Protein AF-A0A966FE39-F1 (afdb_monomer_lite)

Structure (mmCIF, N/CA/C/O backbone):
data_AF-A0A966FE39-F1
#
_entry.id   AF-A0A966FE39-F1
#
loop_
_atom_site.group_PDB
_atom_site.id
_atom_site.type_symbol
_atom_site.label_atom_id
_atom_site.label_alt_id
_atom_site.label_comp_id
_atom_site.label_asym_id
_atom_site.label_entity_id
_atom_site.label_seq_id
_atom_site.pdbx_PDB_ins_code
_atom_site.Cartn_x
_atom_site.Cartn_y
_atom_site.Cartn_z
_atom_site.occupancy
_atom_site.B_iso_or_equiv
_atom_site.auth_seq_id
_atom_site.auth_comp_id
_atom_site.auth_asym_id
_atom_site.auth_atom_id
_atom_site.pdbx_PDB_model_num
ATOM 1 N N . MET A 1 1 ? -20.013 51.286 50.888 1.00 59.22 1 MET A N 1
ATOM 2 C CA . MET A 1 1 ? -20.885 50.876 49.771 1.00 59.22 1 MET A CA 1
ATOM 3 C C . MET A 1 1 ? -22.331 51.198 50.087 1.00 59.22 1 MET A C 1
ATOM 5 O O . MET A 1 1 ? -22.849 50.694 51.083 1.00 59.22 1 MET A O 1
ATOM 9 N N . SER A 1 2 ? -22.957 52.036 49.268 1.00 83.50 2 SER A N 1
ATOM 10 C CA . SER A 1 2 ? -24.363 52.420 49.399 1.00 83.50 2 SER A CA 1
ATOM 11 C C . SER A 1 2 ? -25.299 51.265 49.012 1.00 83.50 2 SER A C 1
ATOM 13 O O . SER A 1 2 ? -24.905 50.321 48.322 1.00 83.50 2 SER A O 1
ATOM 15 N N . LYS A 1 3 ? -26.566 51.324 49.452 1.00 78.88 3 LYS A N 1
ATOM 16 C CA . LYS A 1 3 ? -27.592 50.349 49.029 1.00 78.88 3 LYS A CA 1
ATOM 17 C C . LYS A 1 3 ? -27.741 50.311 47.502 1.00 78.88 3 LYS A C 1
ATOM 19 O O . LYS A 1 3 ? -27.988 49.241 46.959 1.00 78.88 3 LYS A O 1
ATOM 24 N N . LEU A 1 4 ? -27.531 51.447 46.833 1.00 81.69 4 LEU A N 1
ATOM 25 C CA . LEU A 1 4 ? -27.598 51.573 45.379 1.00 81.69 4 LEU A CA 1
ATOM 26 C C . LEU A 1 4 ? -26.440 50.841 44.684 1.00 81.69 4 LEU A C 1
ATOM 28 O O . LEU A 1 4 ? -26.675 50.097 43.741 1.00 81.69 4 LEU A O 1
ATOM 32 N N . GLU A 1 5 ? -25.212 50.959 45.195 1.00 76.06 5 GLU A N 1
ATOM 33 C CA . GLU A 1 5 ? -24.042 50.254 44.640 1.00 76.06 5 GLU A CA 1
ATOM 34 C C . GLU A 1 5 ? -24.182 48.731 44.740 1.00 76.06 5 GLU A C 1
ATOM 36 O O . GLU A 1 5 ? -23.869 48.013 43.794 1.00 76.06 5 GLU A O 1
ATOM 41 N N . ARG A 1 6 ? -24.719 48.223 45.858 1.00 79.25 6 ARG A N 1
ATOM 42 C CA . ARG A 1 6 ? -24.984 46.782 46.018 1.00 79.25 6 ARG A CA 1
ATOM 43 C C . ARG A 1 6 ? -26.052 46.285 45.045 1.00 79.25 6 ARG A C 1
ATOM 45 O O . ARG A 1 6 ? -25.949 45.163 44.559 1.00 79.25 6 ARG A O 1
ATOM 52 N N . LEU A 1 7 ? -27.052 47.119 44.755 1.00 81.19 7 LEU A N 1
ATOM 53 C CA . LEU A 1 7 ? -28.127 46.787 43.824 1.00 81.19 7 LEU A CA 1
ATOM 54 C C . LEU A 1 7 ? -27.618 46.760 42.377 1.00 81.19 7 LEU A C 1
ATOM 56 O O . LEU A 1 7 ? -27.934 45.833 41.642 1.00 81.19 7 LEU A O 1
ATOM 60 N N . ILE A 1 8 ? -26.765 47.717 41.998 1.00 83.56 8 ILE A N 1
ATOM 61 C CA . ILE A 1 8 ? -26.136 47.762 40.670 1.00 83.56 8 ILE A CA 1
ATOM 62 C C . ILE A 1 8 ? -25.251 46.531 40.452 1.00 83.56 8 ILE A C 1
ATOM 64 O O . ILE A 1 8 ? -25.381 45.863 39.430 1.00 83.56 8 ILE A O 1
ATOM 68 N N . ILE A 1 9 ? -24.411 46.175 41.428 1.00 82.88 9 ILE A N 1
ATOM 69 C CA . ILE A 1 9 ? -23.544 44.992 41.333 1.00 82.88 9 ILE A CA 1
ATOM 70 C C . ILE A 1 9 ? -24.386 43.712 41.218 1.00 82.88 9 ILE A C 1
ATOM 72 O O . ILE A 1 9 ? -24.127 42.890 40.342 1.00 82.88 9 ILE A O 1
ATOM 76 N N . ALA A 1 10 ? -25.431 43.560 42.038 1.00 80.94 10 ALA A N 1
ATOM 77 C CA . ALA A 1 10 ? -26.319 42.399 41.973 1.00 80.94 10 ALA A CA 1
ATOM 78 C C . ALA A 1 10 ? -27.023 42.273 40.610 1.00 80.94 10 ALA A C 1
ATOM 80 O O . ALA A 1 10 ? -27.109 41.174 40.063 1.00 80.94 10 ALA A O 1
ATOM 81 N N . VAL A 1 11 ? -27.470 43.392 40.030 1.00 83.31 11 VAL A N 1
ATOM 82 C CA . VAL A 1 11 ? -28.088 43.413 38.696 1.00 83.31 11 VAL A CA 1
ATOM 83 C C . VAL A 1 11 ? -27.067 43.075 37.605 1.00 83.31 11 VAL A C 1
ATOM 85 O O . VAL A 1 11 ? -27.386 42.295 36.713 1.00 83.31 11 VAL A O 1
ATOM 88 N N . MET A 1 12 ? -25.827 43.569 37.687 1.00 81.94 12 MET A N 1
ATOM 89 C CA . MET A 1 12 ? -24.779 43.215 36.718 1.00 81.94 12 MET A CA 1
ATOM 90 C C . MET A 1 12 ? -24.424 41.724 36.760 1.00 81.94 12 MET A C 1
ATOM 92 O O . MET A 1 12 ? -24.305 41.103 35.706 1.00 81.94 12 MET A O 1
ATOM 96 N N . PHE A 1 13 ? -24.317 41.124 37.951 1.00 80.31 13 PHE A N 1
ATOM 97 C CA . PHE A 1 13 ? -24.091 39.679 38.080 1.00 80.31 13 PHE A CA 1
ATOM 98 C C . PHE A 1 13 ? -25.282 38.855 37.577 1.00 80.31 13 PHE A C 1
ATOM 100 O O . PHE A 1 13 ? -25.076 37.842 36.912 1.00 80.31 13 PHE A O 1
ATOM 107 N N . ALA A 1 14 ? -26.518 39.298 37.832 1.00 77.25 14 ALA A N 1
ATOM 108 C CA . ALA A 1 14 ? -27.716 38.633 37.322 1.00 77.25 14 ALA A CA 1
ATOM 109 C C . ALA A 1 14 ? -27.806 38.692 35.786 1.00 77.25 14 ALA A C 1
ATOM 111 O O . ALA A 1 14 ? -28.135 37.692 35.151 1.00 77.25 14 ALA A O 1
ATOM 112 N N . LEU A 1 15 ? -27.458 39.833 35.182 1.00 77.62 15 LEU A N 1
ATOM 113 C CA . LEU A 1 15 ? -27.435 40.004 33.726 1.00 77.62 15 LEU A CA 1
ATOM 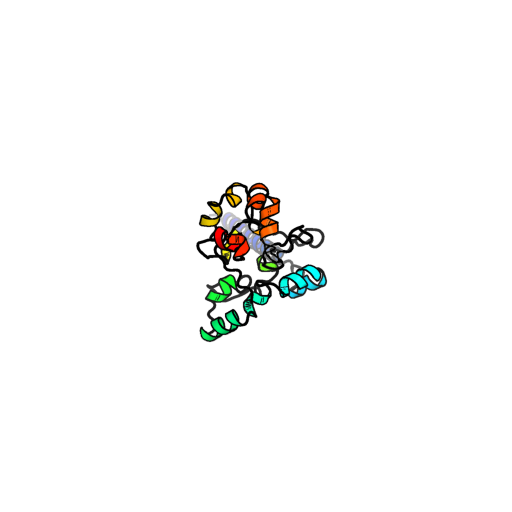114 C C . LEU A 1 15 ? -26.310 39.194 33.065 1.00 77.62 15 LEU A C 1
ATOM 116 O O . LEU A 1 15 ? -26.536 38.590 32.019 1.00 77.62 15 LEU A O 1
ATOM 120 N N . LEU A 1 16 ? -2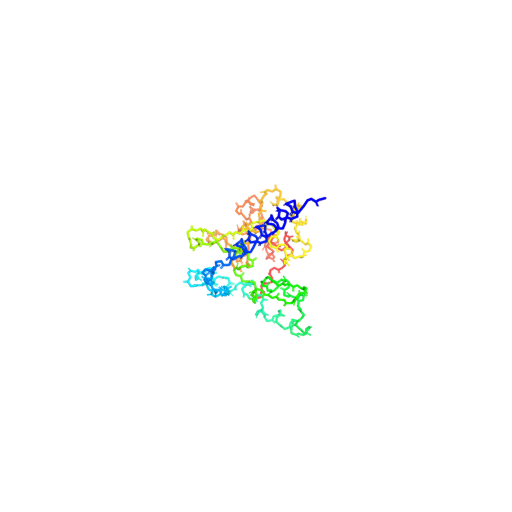5.128 39.117 33.685 1.00 73.44 16 LEU A N 1
ATOM 121 C CA . LEU A 1 16 ? -24.034 38.256 33.218 1.00 73.44 16 LEU A CA 1
ATOM 122 C C . LEU A 1 16 ? -24.409 36.771 33.295 1.00 73.44 16 LEU A C 1
ATOM 124 O O . LEU A 1 16 ? -24.203 36.042 32.328 1.00 73.44 16 LEU A O 1
ATOM 128 N N . ALA A 1 17 ? -25.011 36.326 34.401 1.00 69.44 17 ALA A N 1
ATOM 129 C CA . ALA A 1 17 ? -25.472 34.947 34.546 1.00 69.44 17 ALA A CA 1
ATOM 130 C C . ALA A 1 17 ? -26.559 34.591 33.514 1.00 69.44 17 ALA A C 1
ATOM 132 O O . ALA A 1 17 ? -26.501 33.518 32.917 1.00 69.44 17 ALA A O 1
ATOM 133 N N . ALA A 1 18 ? -27.501 35.505 33.250 1.00 67.75 18 ALA A N 1
ATOM 134 C CA . ALA A 1 18 ? -28.532 35.329 32.225 1.00 67.75 18 ALA A CA 1
ATOM 135 C C . ALA A 1 18 ? -27.962 35.319 30.791 1.00 67.75 18 ALA A C 1
ATOM 137 O O . ALA A 1 18 ? -28.448 34.583 29.936 1.00 67.75 18 ALA A O 1
ATOM 138 N N . GLY A 1 19 ? -26.913 36.102 30.521 1.00 64.19 19 GLY A N 1
ATOM 139 C CA . GLY A 1 19 ? -26.220 36.090 29.230 1.00 64.19 19 GLY A CA 1
ATOM 140 C C . GLY A 1 19 ? -25.469 34.780 28.967 1.00 64.19 19 GLY A C 1
ATOM 141 O O . GLY A 1 19 ? -25.509 34.256 27.855 1.00 64.19 19 GLY A O 1
ATOM 142 N N . VAL A 1 20 ? -24.833 34.211 29.998 1.00 58.78 20 VAL A N 1
ATOM 143 C CA . VAL A 1 20 ? -24.106 32.933 29.897 1.00 58.78 20 VAL A CA 1
ATOM 144 C C . VAL A 1 20 ? -25.063 31.751 29.699 1.00 58.78 20 VAL A C 1
ATOM 146 O O . VAL A 1 20 ? -24.764 30.853 28.911 1.00 58.78 20 VAL A O 1
ATOM 149 N N . THR A 1 21 ? -26.239 31.752 30.338 1.00 58.94 21 THR A N 1
ATOM 150 C CA . THR A 1 21 ? -27.241 30.691 30.134 1.00 58.94 21 THR A CA 1
ATOM 151 C C . THR A 1 21 ? -27.905 30.758 28.757 1.00 58.94 21 THR A C 1
ATOM 153 O O . THR A 1 21 ? -28.147 29.707 28.163 1.00 58.94 21 THR A O 1
ATOM 156 N N . LEU A 1 22 ? -28.128 31.955 28.195 1.00 58.50 22 LEU A N 1
ATOM 157 C CA . LEU A 1 22 ? -28.621 32.102 26.817 1.00 58.50 22 LEU A CA 1
ATOM 158 C C . LEU A 1 22 ? -27.606 31.606 25.773 1.00 58.50 22 LEU A C 1
ATOM 160 O O . LEU A 1 22 ? -27.997 30.934 24.821 1.00 58.50 22 LEU A O 1
ATOM 164 N N . ALA A 1 23 ? -26.311 31.877 25.965 1.00 57.62 23 ALA A N 1
ATOM 165 C CA . ALA A 1 23 ? -25.262 31.402 25.059 1.00 57.62 23 ALA A CA 1
ATOM 166 C C . ALA A 1 23 ? -25.120 29.866 25.079 1.00 57.62 23 ALA A C 1
ATOM 168 O O . ALA A 1 23 ? -24.943 29.246 24.030 1.00 57.62 23 ALA A O 1
ATOM 169 N N . ALA A 1 24 ? -25.260 29.238 26.252 1.00 57.56 24 ALA A N 1
ATOM 170 C CA . ALA A 1 24 ? -25.231 27.780 26.378 1.00 57.56 24 ALA A CA 1
ATOM 171 C C . ALA A 1 24 ? -26.446 27.103 25.714 1.00 57.56 24 ALA A C 1
ATOM 173 O O . ALA A 1 24 ? -26.296 26.042 25.111 1.00 57.56 24 ALA A O 1
ATOM 174 N N . ALA A 1 25 ? -27.626 27.735 25.758 1.00 55.88 25 ALA A N 1
ATOM 175 C CA . ALA A 1 25 ? -28.840 27.217 25.125 1.00 55.88 25 ALA A CA 1
ATOM 176 C C . ALA A 1 25 ? -28.793 27.266 23.583 1.00 55.88 25 ALA A C 1
ATOM 178 O O . ALA A 1 25 ? -29.435 26.453 22.922 1.00 55.88 25 ALA A O 1
ATOM 179 N N . GLN A 1 26 ? -28.016 28.183 22.992 1.00 55.16 26 GLN A N 1
ATOM 180 C CA . GLN A 1 26 ? -27.834 28.263 21.534 1.00 55.16 26 GLN A CA 1
ATOM 181 C C . GLN A 1 26 ? -26.745 27.321 20.993 1.00 55.16 26 GLN A C 1
ATOM 183 O O . GLN A 1 26 ? -26.741 27.022 19.799 1.00 55.16 26 GLN A O 1
ATOM 188 N N . ALA A 1 27 ? -25.857 26.805 21.849 1.00 52.12 27 ALA A N 1
ATOM 189 C CA . ALA A 1 27 ? -24.822 25.842 21.457 1.00 52.12 27 ALA A CA 1
ATOM 190 C C . ALA A 1 27 ? -25.361 24.412 21.235 1.00 52.12 27 ALA A C 1
ATOM 192 O O . ALA A 1 27 ? -24.623 23.529 20.808 1.00 52.12 27 ALA A O 1
ATOM 193 N N . GLN A 1 28 ? -26.647 24.181 21.508 1.00 48.56 28 GLN A N 1
ATOM 194 C CA . GLN A 1 28 ? -27.336 22.898 21.354 1.00 48.56 28 GLN A CA 1
ATOM 195 C C . GLN A 1 28 ? -28.405 23.008 20.266 1.00 48.56 28 GLN A C 1
ATOM 197 O O . GLN A 1 28 ? -29.572 22.680 20.467 1.00 48.56 28 GLN A O 1
ATOM 202 N N . THR A 1 29 ? -28.019 23.488 19.086 1.00 50.94 29 THR A N 1
ATOM 203 C CA . THR A 1 29 ? -28.802 23.140 17.901 1.00 50.94 29 THR A CA 1
ATOM 204 C C . THR A 1 29 ? -28.608 21.640 17.667 1.00 50.94 29 THR A C 1
ATOM 206 O O . THR A 1 29 ? -27.463 21.182 17.643 1.00 50.94 29 THR A O 1
ATOM 209 N N . PRO A 1 30 ? -29.683 20.838 17.547 1.00 44.72 30 PRO A N 1
ATOM 210 C CA . PRO A 1 30 ? -29.554 19.454 17.125 1.00 44.72 30 PRO A CA 1
ATOM 211 C C . PRO A 1 30 ? -28.881 19.461 15.756 1.00 44.72 30 PRO A C 1
ATOM 213 O O . PRO A 1 30 ? -29.483 19.865 14.760 1.00 44.72 30 PRO A O 1
ATOM 216 N N . GLN A 1 31 ? -27.606 19.077 15.714 1.00 47.03 31 GLN A N 1
ATOM 217 C CA . GLN A 1 31 ? -26.933 18.828 14.453 1.00 47.03 31 GLN A CA 1
ATOM 218 C C . GLN A 1 31 ? -27.763 17.751 13.742 1.00 47.03 31 GLN A C 1
ATOM 220 O O . GLN A 1 31 ? -28.100 16.750 14.389 1.00 47.03 31 GLN A O 1
ATOM 225 N N . PRO A 1 32 ? -28.150 17.944 12.464 1.00 43.47 32 PRO A N 1
ATOM 226 C CA . PRO A 1 32 ? -28.819 16.897 11.706 1.00 43.47 32 PRO A CA 1
ATOM 227 C C . PRO A 1 32 ? -28.011 15.617 11.893 1.00 43.47 32 PRO A C 1
ATOM 229 O O . PRO A 1 32 ? -26.776 15.723 11.844 1.00 43.47 32 PRO A O 1
ATOM 232 N N . PRO A 1 33 ? -28.648 14.458 12.158 1.00 42.69 33 PRO A N 1
ATOM 233 C CA . PRO A 1 33 ? -27.917 13.215 12.326 1.00 42.69 33 PRO A CA 1
ATOM 234 C C . PRO A 1 33 ? -26.973 13.100 11.137 1.00 42.69 33 PRO A C 1
ATOM 236 O O . PRO A 1 33 ? -27.413 13.011 9.989 1.00 42.69 33 PRO A O 1
ATOM 239 N N . GLN A 1 34 ? -25.670 13.224 11.410 1.00 43.94 34 GLN A N 1
ATOM 240 C CA . GLN A 1 34 ? -24.672 12.907 10.407 1.00 43.94 34 GLN A CA 1
ATOM 241 C C . GLN A 1 34 ? -24.996 11.479 10.001 1.00 43.94 34 GLN A C 1
ATOM 243 O O . GLN A 1 34 ? -25.226 10.670 10.908 1.00 43.94 34 GLN A O 1
ATOM 248 N N . PRO A 1 35 ? -25.109 11.173 8.698 1.00 36.72 35 PRO A N 1
ATOM 249 C CA . PRO A 1 35 ? -25.352 9.809 8.286 1.00 36.72 35 PRO A CA 1
ATOM 250 C C . PRO A 1 35 ? -24.279 8.973 8.965 1.00 36.72 35 PRO A C 1
ATOM 252 O O . PRO A 1 35 ? -23.087 9.128 8.697 1.00 36.72 35 PRO A O 1
ATOM 255 N N . THR A 1 36 ? -24.702 8.141 9.914 1.00 38.22 36 THR A N 1
ATOM 256 C CA . THR A 1 36 ? -23.856 7.150 10.561 1.00 38.22 36 THR A CA 1
ATOM 257 C C . THR A 1 36 ? -23.651 6.045 9.542 1.00 38.22 36 THR A C 1
ATOM 259 O O . THR A 1 36 ? -24.053 4.902 9.741 1.00 38.22 36 THR A O 1
ATOM 262 N N . ASN A 1 37 ? -23.061 6.395 8.404 1.00 42.12 37 ASN A N 1
ATOM 263 C CA . ASN A 1 37 ? -22.377 5.424 7.598 1.00 42.12 37 ASN A CA 1
ATOM 264 C C . ASN A 1 37 ? -21.209 5.030 8.492 1.00 42.12 37 ASN A C 1
ATOM 266 O O . ASN A 1 37 ? -20.216 5.744 8.597 1.00 42.12 37 ASN A O 1
ATOM 270 N N . SER A 1 38 ? -21.360 3.930 9.226 1.00 42.00 38 SER A N 1
ATOM 271 C CA . SER A 1 38 ? -20.186 3.154 9.590 1.00 42.00 38 SER A CA 1
ATOM 272 C C . SER A 1 38 ? -19.575 2.764 8.253 1.00 42.00 38 SER A C 1
ATOM 274 O O . SER A 1 38 ? -20.062 1.860 7.581 1.00 42.00 38 SER A O 1
ATOM 276 N N . ILE A 1 39 ? -18.623 3.572 7.789 1.00 51.41 39 ILE A N 1
ATOM 277 C CA . ILE A 1 39 ? -17.924 3.369 6.527 1.00 51.41 39 ILE A CA 1
ATOM 278 C C . ILE A 1 39 ? -16.967 2.212 6.786 1.00 51.41 39 ILE A C 1
ATOM 280 O O . ILE A 1 39 ? -15.798 2.401 7.115 1.00 51.41 39 ILE A O 1
ATOM 284 N N . THR A 1 40 ? -17.497 0.996 6.706 1.00 54.84 40 THR A N 1
ATOM 285 C CA . THR A 1 40 ? -16.681 -0.186 6.462 1.00 54.84 40 THR A CA 1
ATOM 286 C C . THR A 1 40 ? -16.170 -0.096 5.021 1.00 54.84 40 THR A C 1
ATOM 288 O O . THR A 1 40 ? -16.765 0.599 4.182 1.00 54.84 40 THR A O 1
ATOM 291 N N . GLY A 1 41 ? -15.056 -0.770 4.715 1.00 55.62 41 GLY A N 1
ATOM 292 C CA . GLY A 1 41 ? -14.512 -0.834 3.347 1.00 55.62 41 GLY A CA 1
ATOM 293 C C . GLY A 1 41 ? -15.552 -1.259 2.295 1.00 55.62 41 GLY A C 1
ATOM 294 O O . GLY A 1 41 ? -15.456 -0.864 1.135 1.00 55.62 41 GLY A O 1
ATOM 295 N N . ASP A 1 42 ? -16.607 -1.955 2.725 1.00 60.06 42 ASP A N 1
ATOM 296 C CA . ASP A 1 42 ? -17.726 -2.420 1.900 1.00 60.06 42 ASP A CA 1
ATOM 297 C C . ASP A 1 42 ? -18.628 -1.297 1.373 1.00 60.06 42 ASP A C 1
ATOM 299 O O . ASP A 1 42 ? -19.369 -1.502 0.421 1.00 60.06 42 ASP A O 1
ATOM 303 N N . SER A 1 43 ? -18.591 -0.090 1.939 1.00 78.44 43 SER A N 1
ATOM 304 C CA . SER A 1 43 ? -19.388 1.027 1.403 1.00 78.44 43 SER A CA 1
ATOM 305 C C . SER A 1 43 ? -18.799 1.611 0.111 1.00 78.44 43 SER A C 1
ATOM 307 O O . SER A 1 43 ? -19.531 2.145 -0.723 1.00 78.44 43 SER A O 1
ATOM 309 N N . CYS A 1 44 ? -17.486 1.468 -0.100 1.00 87.56 44 CYS A N 1
ATOM 310 C CA . CYS A 1 44 ? -16.786 2.016 -1.262 1.00 87.56 44 CYS A CA 1
ATOM 311 C C . CYS A 1 44 ? -17.039 1.194 -2.538 1.00 87.56 44 CYS A C 1
ATOM 313 O O . CYS A 1 44 ? -17.110 1.761 -3.630 1.00 87.56 44 CYS A O 1
ATOM 315 N N . VAL A 1 45 ? -17.218 -0.129 -2.412 1.00 89.75 45 VAL A N 1
ATOM 316 C CA . VAL A 1 45 ? -17.406 -1.058 -3.548 1.00 89.75 45 VAL A CA 1
ATOM 317 C C . VAL A 1 45 ? -18.667 -0.762 -4.359 1.00 89.75 45 VAL A C 1
ATOM 319 O O . VAL A 1 45 ? -18.710 -1.069 -5.548 1.00 89.75 45 VAL A O 1
ATOM 322 N N . ALA A 1 46 ? -19.665 -0.112 -3.749 1.00 88.81 46 ALA A N 1
ATOM 323 C CA . ALA A 1 46 ? -20.904 0.273 -4.420 1.00 88.81 46 ALA A CA 1
ATOM 324 C C . ALA A 1 46 ? -20.651 1.147 -5.662 1.00 88.81 46 ALA A C 1
ATOM 326 O O . ALA A 1 46 ? -21.395 1.049 -6.636 1.00 88.81 46 ALA A O 1
ATOM 327 N N . CYS A 1 47 ? -19.584 1.956 -5.642 1.00 91.75 47 CYS A N 1
ATOM 328 C CA . CYS A 1 47 ? -19.171 2.800 -6.766 1.00 91.75 47 CYS A CA 1
ATOM 329 C C . CYS A 1 47 ? -17.776 2.447 -7.313 1.00 91.75 47 CYS A C 1
ATOM 331 O O . CYS A 1 47 ? -17.517 2.652 -8.495 1.00 91.75 47 CYS A O 1
ATOM 333 N N . HIS A 1 48 ? -16.872 1.909 -6.489 1.00 93.06 48 HIS A N 1
ATOM 334 C CA . HIS A 1 48 ? -15.474 1.633 -6.846 1.00 93.06 48 HIS A CA 1
ATOM 335 C C . HIS A 1 48 ? -15.189 0.138 -7.011 1.00 93.06 48 HIS A C 1
ATOM 337 O O . HIS A 1 48 ? -14.184 -0.371 -6.513 1.00 93.06 48 HIS A O 1
ATOM 343 N N . LYS A 1 49 ? -16.076 -0.573 -7.714 1.00 93.19 49 LYS A N 1
ATOM 344 C CA . LYS A 1 49 ? -15.998 -2.029 -7.869 1.00 93.19 49 LYS A CA 1
ATOM 345 C C . LYS A 1 49 ? -14.664 -2.512 -8.445 1.00 93.19 49 LYS A C 1
ATOM 347 O O . LYS A 1 49 ? -14.064 -3.402 -7.861 1.00 93.19 49 LYS A O 1
ATOM 352 N N . ASP A 1 50 ? -14.167 -1.908 -9.519 1.00 92.81 50 ASP A N 1
ATOM 353 C CA . ASP A 1 50 ? -12.926 -2.374 -10.165 1.00 92.81 50 ASP A CA 1
ATOM 354 C C . ASP A 1 50 ? -11.696 -2.207 -9.253 1.00 92.81 50 ASP A C 1
ATOM 356 O O . ASP A 1 50 ? -10.799 -3.054 -9.209 1.00 92.81 50 ASP A O 1
ATOM 360 N N . ILE A 1 51 ? -11.677 -1.117 -8.476 1.00 92.62 51 ILE A N 1
ATOM 361 C CA . ILE A 1 51 ? -10.628 -0.846 -7.485 1.00 92.62 51 ILE A CA 1
ATOM 362 C C . ILE A 1 51 ? -10.721 -1.863 -6.352 1.00 92.62 51 ILE A C 1
ATOM 364 O O . ILE A 1 51 ? -9.709 -2.441 -5.963 1.00 92.62 51 ILE A O 1
ATOM 368 N N . TYR A 1 52 ? -11.932 -2.101 -5.848 1.00 93.31 52 TYR A N 1
ATOM 369 C CA . TYR A 1 52 ? -12.178 -3.097 -4.816 1.00 93.31 52 TYR A CA 1
ATOM 370 C C . TYR A 1 52 ? -11.775 -4.494 -5.282 1.00 93.31 52 TYR A C 1
ATOM 372 O O . TYR A 1 52 ? -11.107 -5.195 -4.537 1.00 93.31 52 TYR A O 1
ATOM 380 N N . ASP A 1 53 ? -12.117 -4.882 -6.512 1.00 91.88 53 ASP A N 1
ATOM 381 C CA . ASP A 1 53 ? -11.786 -6.193 -7.070 1.00 91.88 53 ASP A CA 1
ATOM 382 C C . ASP A 1 53 ? -10.276 -6.428 -7.134 1.00 91.88 53 ASP A C 1
ATOM 384 O O . ASP A 1 53 ? -9.797 -7.522 -6.836 1.00 91.88 53 ASP A O 1
ATOM 388 N N . THR A 1 54 ? -9.521 -5.378 -7.445 1.00 90.75 54 THR A N 1
ATOM 389 C CA . THR A 1 54 ? -8.057 -5.414 -7.412 1.00 90.75 54 THR A CA 1
ATOM 390 C C . THR A 1 54 ? -7.533 -5.480 -5.975 1.00 90.75 54 THR A C 1
ATOM 392 O O . THR A 1 54 ? -6.660 -6.290 -5.667 1.00 90.75 54 THR A O 1
ATOM 395 N N . TRP A 1 55 ? -8.075 -4.647 -5.084 1.00 93.81 55 TRP A N 1
ATOM 396 C CA . TRP A 1 55 ? -7.644 -4.558 -3.689 1.00 93.81 55 TRP A CA 1
ATOM 397 C C . TRP A 1 55 ? -7.923 -5.821 -2.888 1.00 93.81 55 TRP A C 1
ATOM 399 O O . TRP A 1 55 ? -7.030 -6.293 -2.186 1.00 93.81 55 TRP A O 1
ATOM 409 N N . GLN A 1 56 ? -9.111 -6.407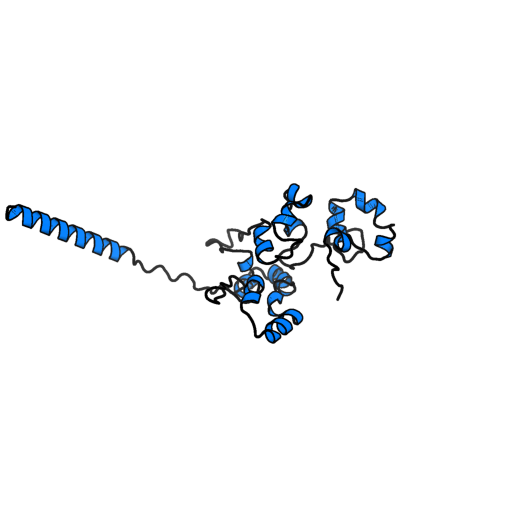 -3.034 1.00 92.31 56 GLN A N 1
ATOM 410 C CA . GLN A 1 56 ? -9.497 -7.607 -2.300 1.00 92.31 56 GLN A CA 1
ATOM 411 C C . GLN A 1 56 ? -8.584 -8.789 -2.635 1.00 92.31 56 GLN A C 1
ATOM 413 O O . GLN A 1 56 ? -8.334 -9.616 -1.771 1.00 92.31 56 GLN A O 1
ATOM 418 N N . GLY A 1 57 ? -8.054 -8.867 -3.860 1.00 88.50 57 GLY A N 1
ATOM 419 C CA . GLY A 1 57 ? -7.098 -9.907 -4.252 1.00 88.50 57 GLY A CA 1
ATOM 420 C C . GLY A 1 57 ? -5.657 -9.636 -3.804 1.00 88.50 57 GLY A C 1
ATOM 421 O O . GLY A 1 57 ? -4.813 -10.524 -3.899 1.00 88.50 57 GLY A O 1
ATOM 422 N N . GLY A 1 58 ? -5.361 -8.419 -3.347 1.00 89.56 58 GLY A N 1
ATOM 423 C CA . GLY A 1 58 ? -4.025 -7.982 -2.959 1.00 89.56 58 GLY A CA 1
ATOM 424 C C . GLY A 1 58 ? -3.675 -8.276 -1.501 1.00 89.56 58 GLY A C 1
ATOM 425 O O . GLY A 1 58 ? -4.538 -8.510 -0.655 1.00 89.56 58 GLY A O 1
ATOM 426 N N . ALA A 1 59 ? -2.383 -8.177 -1.177 1.00 91.81 59 ALA A N 1
ATOM 427 C CA . ALA A 1 59 ? -1.869 -8.442 0.171 1.00 91.81 59 ALA A CA 1
ATOM 428 C C . ALA A 1 59 ? -2.494 -7.542 1.255 1.00 91.81 59 ALA A C 1
ATOM 430 O O . ALA A 1 59 ? -2.707 -7.984 2.381 1.00 91.81 59 ALA A O 1
ATOM 431 N N . HIS A 1 60 ? -2.818 -6.286 0.927 1.00 93.12 60 HIS A N 1
ATOM 432 C CA . HIS A 1 60 ? -3.500 -5.390 1.866 1.00 93.12 60 HIS A CA 1
ATOM 433 C C . HIS A 1 60 ? -4.974 -5.760 2.064 1.00 93.12 60 HIS A C 1
ATOM 435 O O . HIS A 1 60 ? -5.438 -5.759 3.201 1.00 93.12 60 HIS A O 1
ATOM 441 N N . GLY A 1 61 ? -5.701 -6.123 1.001 1.00 92.38 61 GLY A N 1
ATOM 442 C CA . GLY A 1 61 ? -7.086 -6.587 1.135 1.00 92.38 61 GLY A CA 1
ATOM 443 C C . GLY A 1 61 ? -7.201 -7.906 1.893 1.00 92.38 61 GLY A C 1
ATOM 444 O O . GLY A 1 61 ? -8.195 -8.141 2.571 1.00 92.38 61 GLY A O 1
ATOM 445 N N . GLN A 1 62 ? -6.143 -8.717 1.858 1.00 93.25 62 GLN A N 1
ATOM 446 C CA . GLN A 1 62 ? -6.030 -9.969 2.601 1.00 93.25 62 GLN A CA 1
ATOM 447 C C . GLN A 1 62 ? -5.302 -9.826 3.948 1.00 93.25 62 GLN A C 1
ATOM 449 O O . GLN A 1 62 ? -4.916 -10.829 4.544 1.00 93.25 62 GLN A O 1
ATOM 454 N N . SER A 1 63 ? -5.104 -8.609 4.473 1.00 93.50 63 SER A N 1
ATOM 455 C CA . SER A 1 63 ? -4.201 -8.394 5.616 1.00 93.50 63 SER A CA 1
ATOM 456 C C . SER A 1 63 ? -4.572 -9.184 6.877 1.00 93.50 63 SER A C 1
ATOM 458 O O . SER A 1 63 ? -3.686 -9.507 7.660 1.00 93.50 63 SER A O 1
ATOM 460 N N . LEU A 1 64 ? -5.855 -9.487 7.106 1.00 92.00 64 LEU A N 1
ATOM 461 C CA . LEU A 1 64 ? -6.305 -10.320 8.234 1.00 92.00 64 LEU A CA 1
ATOM 462 C C . LEU A 1 64 ? -6.633 -11.765 7.850 1.00 92.00 64 LEU A C 1
ATOM 464 O O . LEU A 1 64 ? -6.730 -12.616 8.732 1.00 92.00 64 LEU A O 1
ATOM 468 N N . THR A 1 65 ? -6.844 -12.031 6.565 1.00 91.88 65 THR A N 1
ATOM 469 C CA . THR A 1 65 ? -7.342 -13.313 6.051 1.00 91.88 65 THR A CA 1
ATOM 470 C C . THR A 1 65 ? -6.256 -14.158 5.402 1.00 91.88 65 THR A C 1
ATOM 472 O O . THR A 1 65 ? -6.504 -15.331 5.125 1.00 91.88 65 THR A O 1
ATOM 475 N N . ASP A 1 66 ? -5.057 -13.604 5.202 1.00 93.81 66 ASP A N 1
ATOM 476 C CA . ASP A 1 66 ? -3.881 -14.370 4.806 1.00 93.81 66 ASP A CA 1
ATOM 477 C C . ASP A 1 66 ? -3.672 -15.552 5.776 1.00 93.81 66 ASP A C 1
ATOM 479 O O . ASP A 1 66 ? -3.559 -15.333 6.988 1.00 93.81 66 ASP A O 1
ATOM 483 N N . PRO A 1 67 ? -3.629 -16.806 5.287 1.00 94.38 67 PRO A N 1
ATOM 484 C CA . PRO A 1 67 ? -3.560 -17.979 6.155 1.00 94.38 67 PRO A CA 1
ATOM 485 C C . PRO A 1 67 ? -2.317 -18.010 7.046 1.00 94.38 67 PRO A C 1
ATOM 487 O O . PRO A 1 67 ? -2.412 -18.417 8.203 1.00 94.38 67 PRO A O 1
ATOM 490 N N . VAL A 1 68 ? -1.169 -17.554 6.530 1.00 94.44 68 VAL A N 1
ATOM 491 C CA . VAL A 1 68 ? 0.105 -17.559 7.264 1.00 94.44 68 VAL A CA 1
ATOM 492 C C . VAL A 1 68 ? 0.039 -16.570 8.423 1.00 94.44 68 VAL A C 1
ATOM 494 O O . VAL A 1 68 ? 0.386 -16.905 9.558 1.00 94.44 68 VAL A O 1
ATOM 497 N N . PHE A 1 69 ? -0.459 -15.362 8.161 1.00 94.69 69 PHE A N 1
ATOM 498 C CA . PHE A 1 69 ? -0.710 -14.376 9.199 1.00 94.69 69 PHE A CA 1
ATOM 499 C C . PHE A 1 69 ? -1.751 -14.871 10.204 1.00 94.69 69 PHE A C 1
ATOM 501 O O . PHE A 1 69 ? -1.505 -14.812 11.408 1.00 94.69 69 PHE A O 1
ATOM 508 N N . ALA A 1 70 ? -2.899 -15.366 9.738 1.00 95.00 70 ALA A N 1
ATOM 509 C CA . ALA A 1 70 ? -3.990 -15.793 10.604 1.00 95.00 70 ALA A CA 1
ATOM 510 C C . ALA A 1 70 ? -3.542 -16.911 11.556 1.00 95.00 70 ALA A C 1
ATOM 512 O O . ALA A 1 70 ? -3.833 -16.854 12.752 1.00 95.00 70 ALA A O 1
ATOM 513 N N . GLU A 1 71 ? -2.796 -17.900 11.065 1.00 96.44 71 GLU A N 1
ATOM 514 C CA . GLU A 1 71 ? -2.205 -18.951 11.894 1.00 96.44 71 GLU A CA 1
ATOM 515 C C . GLU A 1 71 ? -1.256 -18.365 12.950 1.00 96.44 71 GLU A C 1
ATOM 517 O O . GLU A 1 71 ? -1.436 -18.612 14.146 1.00 96.44 71 GLU A O 1
ATOM 522 N N . ALA A 1 72 ? -0.301 -17.527 12.536 1.00 96.12 72 ALA A N 1
ATOM 523 C CA . ALA A 1 72 ? 0.675 -16.920 13.440 1.00 96.12 72 ALA A CA 1
ATOM 524 C C . ALA A 1 72 ? 0.028 -15.999 14.488 1.00 96.12 72 ALA A C 1
ATOM 526 O O . ALA A 1 72 ? 0.458 -15.965 15.645 1.00 96.12 72 ALA A O 1
ATOM 527 N N . TRP A 1 73 ? -1.008 -15.255 14.104 1.00 96.44 73 TRP A N 1
ATOM 528 C CA . TRP A 1 73 ? -1.746 -14.357 14.984 1.00 96.44 73 TRP A CA 1
ATOM 529 C C . TRP A 1 73 ? -2.563 -15.144 16.014 1.00 96.44 73 TRP A C 1
ATOM 531 O O . TRP A 1 73 ? -2.513 -14.836 17.206 1.00 96.44 73 TRP A O 1
ATOM 541 N N . ASN A 1 74 ? -3.243 -16.214 15.586 1.00 96.06 74 ASN A N 1
ATOM 542 C CA . ASN A 1 74 ? -3.965 -17.123 16.478 1.00 96.06 74 ASN A CA 1
ATOM 543 C C . ASN A 1 74 ? -3.023 -17.832 17.460 1.00 96.06 74 ASN A C 1
ATOM 545 O O . ASN A 1 74 ? -3.312 -17.867 18.656 1.00 96.06 74 ASN A O 1
ATOM 549 N N . ALA A 1 75 ? -1.885 -18.345 16.984 1.00 97.50 75 ALA A N 1
ATOM 550 C CA . ALA A 1 75 ? -0.896 -19.035 17.813 1.00 97.50 75 ALA A CA 1
ATOM 551 C C . ALA A 1 75 ? -0.329 -18.144 18.933 1.00 97.50 75 ALA A C 1
ATOM 553 O O . ALA A 1 75 ? 0.027 -18.637 20.001 1.00 97.50 75 ALA A O 1
ATOM 554 N N . GLN A 1 76 ? -0.287 -16.828 18.714 1.00 96.56 76 GLN A N 1
ATOM 555 C CA . GLN A 1 76 ? 0.161 -15.841 19.700 1.00 96.56 76 GLN A CA 1
ATOM 556 C C . GLN A 1 76 ? -0.962 -15.331 20.621 1.00 96.56 76 GLN A C 1
ATOM 558 O O . GLN A 1 76 ? -0.721 -14.454 21.448 1.00 96.56 76 GLN A O 1
ATOM 563 N N . GLY A 1 77 ? -2.188 -15.851 20.497 1.00 96.69 77 GLY A N 1
ATOM 564 C CA . GLY A 1 77 ? -3.333 -15.408 21.299 1.00 96.69 77 GLY A CA 1
ATOM 565 C C . GLY A 1 77 ? -3.943 -14.087 20.826 1.00 96.69 77 GLY A C 1
ATOM 566 O O . GLY A 1 77 ? -4.517 -13.355 21.627 1.00 96.69 77 GLY A O 1
ATOM 567 N N . LYS A 1 78 ? -3.815 -13.780 19.531 1.00 94.94 78 LYS A N 1
ATOM 568 C CA . LYS A 1 78 ? -4.325 -12.566 18.882 1.00 94.94 78 LYS A CA 1
ATOM 569 C C . LYS A 1 78 ? -3.874 -11.253 19.543 1.00 94.94 78 LYS A C 1
ATOM 571 O O . LYS A 1 78 ? -4.713 -10.416 19.881 1.00 94.94 78 LYS A O 1
ATOM 576 N N . PRO A 1 79 ? -2.563 -11.022 19.731 1.00 95.31 79 PRO A N 1
ATOM 577 C CA . PRO A 1 79 ? -2.095 -9.797 20.360 1.00 95.31 79 PRO A CA 1
ATOM 578 C C . PRO A 1 79 ? -2.472 -8.578 19.513 1.00 95.31 79 PRO A C 1
ATOM 580 O O . PRO A 1 79 ? -2.319 -8.569 18.288 1.00 95.31 79 PRO A O 1
ATOM 583 N N . GLY A 1 80 ? -2.919 -7.516 20.184 1.00 94.56 80 GLY A N 1
ATOM 584 C CA . GLY A 1 80 ? -3.289 -6.261 19.533 1.00 94.56 80 GLY A CA 1
ATOM 585 C C . GLY A 1 80 ? -2.117 -5.564 18.830 1.00 94.56 80 GLY A C 1
ATOM 586 O O . GLY A 1 80 ? -2.323 -4.827 17.875 1.00 94.56 80 GLY A O 1
ATOM 587 N N . ALA A 1 81 ? -0.870 -5.856 19.214 1.00 93.06 81 ALA A N 1
ATOM 588 C CA . ALA A 1 81 ? 0.320 -5.326 18.541 1.00 93.06 81 ALA A CA 1
ATOM 589 C C . ALA A 1 81 ? 0.349 -5.632 17.029 1.00 93.06 81 ALA A C 1
ATOM 591 O O . ALA A 1 81 ? 0.829 -4.812 16.251 1.00 93.06 81 ALA A O 1
ATOM 592 N N . CYS A 1 82 ? -0.216 -6.764 16.593 1.00 94.44 82 CYS A N 1
ATOM 593 C CA . CYS A 1 82 ? -0.337 -7.100 15.170 1.00 94.44 82 CYS A CA 1
ATOM 594 C C . CYS A 1 82 ? -1.279 -6.141 14.424 1.00 94.44 82 CYS A C 1
ATOM 596 O O . CYS A 1 82 ? -1.063 -5.829 13.252 1.00 94.44 82 CYS A O 1
ATOM 598 N N . LEU A 1 83 ? -2.308 -5.641 15.111 1.00 95.25 83 LEU A N 1
ATOM 599 C CA . LEU A 1 83 ? -3.344 -4.782 14.541 1.00 95.25 83 LEU A CA 1
ATOM 600 C C . LEU A 1 83 ? -2.858 -3.357 14.268 1.00 95.25 83 LEU A C 1
ATOM 602 O O . LEU A 1 83 ? -3.502 -2.648 13.503 1.00 95.25 83 LEU A O 1
ATOM 606 N N . VAL A 1 84 ? -1.692 -2.965 14.799 1.00 92.69 84 VAL A N 1
ATOM 607 C CA . VAL A 1 84 ? -1.023 -1.700 14.442 1.00 92.69 84 VAL A CA 1
ATOM 608 C C . VAL A 1 84 ? -0.820 -1.592 12.928 1.00 92.69 84 VAL A C 1
ATOM 610 O O . VAL A 1 84 ? -0.951 -0.501 12.375 1.00 92.69 84 VAL A O 1
ATOM 613 N N . CYS A 1 85 ? -0.543 -2.722 12.268 1.00 93.44 85 CYS A N 1
ATOM 614 C CA . CYS A 1 85 ? -0.349 -2.789 10.821 1.00 93.44 85 CYS A CA 1
ATOM 615 C C . CYS A 1 85 ? -1.479 -3.526 10.095 1.00 93.44 85 CYS A C 1
ATOM 617 O O . CYS A 1 85 ? -1.800 -3.187 8.962 1.00 93.44 85 CYS A O 1
ATOM 619 N N . HIS A 1 86 ? -2.071 -4.544 10.724 1.00 95.12 86 HIS A N 1
ATOM 620 C CA . HIS A 1 86 ? -3.036 -5.430 10.068 1.00 95.12 86 HIS A CA 1
ATOM 621 C C . HIS A 1 86 ? -4.501 -4.997 10.237 1.00 95.12 86 HIS A C 1
ATOM 623 O O . HIS A 1 86 ? -5.394 -5.699 9.770 1.00 95.12 86 HIS A O 1
ATOM 629 N N . ALA A 1 87 ? -4.768 -3.848 10.863 1.00 94.19 87 ALA A N 1
ATOM 630 C CA . ALA A 1 87 ? -6.095 -3.243 10.944 1.00 94.19 87 ALA A CA 1
ATOM 631 C C . ALA A 1 87 ? -6.051 -1.739 10.658 1.00 94.19 87 ALA A C 1
ATOM 633 O O . ALA A 1 87 ? -5.001 -1.094 10.682 1.00 94.19 87 ALA A O 1
ATOM 634 N N . THR A 1 88 ? -7.220 -1.154 10.408 1.00 93.38 88 THR A N 1
ATOM 635 C CA . THR A 1 88 ? -7.331 0.266 10.090 1.00 93.38 88 THR A CA 1
ATOM 636 C C . THR A 1 88 ? -7.642 1.068 11.338 1.00 93.38 88 THR A C 1
ATOM 638 O O . THR A 1 88 ? -8.688 0.910 11.968 1.00 93.38 88 THR A O 1
ATOM 641 N N . GLY A 1 89 ? -6.736 1.990 11.665 1.00 91.06 89 GLY A N 1
ATOM 642 C CA . GLY A 1 89 ? -6.920 2.927 12.771 1.00 91.06 89 GLY A CA 1
ATOM 643 C C . GLY A 1 89 ? -6.915 2.261 14.144 1.00 91.06 89 GLY A C 1
ATOM 644 O O . GLY A 1 89 ? -7.657 2.716 15.006 1.00 91.06 89 GLY A O 1
ATOM 645 N N . TYR A 1 90 ? -6.122 1.201 14.319 1.00 94.69 90 TYR A N 1
ATOM 646 C CA . TYR A 1 90 ? -5.926 0.563 15.616 1.00 94.69 90 TYR A CA 1
ATOM 647 C C . TYR A 1 90 ? -5.206 1.501 16.596 1.00 94.69 90 TYR A C 1
ATOM 649 O O . TYR A 1 90 ? -4.146 2.046 16.271 1.00 94.69 90 TYR A O 1
ATOM 657 N N . ASP A 1 91 ? -5.770 1.665 17.790 1.00 94.50 91 ASP A N 1
ATOM 658 C CA . ASP A 1 91 ? -5.168 2.389 18.906 1.00 94.50 91 ASP A CA 1
ATOM 659 C C . ASP A 1 91 ? -4.654 1.386 19.957 1.00 94.50 91 ASP A C 1
ATOM 661 O O . ASP A 1 91 ? -5.450 0.716 20.618 1.00 94.50 91 ASP A O 1
ATOM 665 N N . PRO A 1 92 ? -3.329 1.265 20.162 1.00 92.00 92 PRO A N 1
ATOM 666 C CA . PRO A 1 92 ? -2.770 0.332 21.135 1.00 92.00 92 PRO A CA 1
ATOM 667 C C . PRO A 1 92 ? -3.067 0.699 22.596 1.00 92.00 92 PRO A C 1
ATOM 669 O O . PRO A 1 92 ? -2.907 -0.163 23.459 1.00 92.00 92 PRO A O 1
ATOM 672 N N . ALA A 1 93 ? -3.465 1.940 22.895 1.00 93.94 93 ALA A N 1
ATOM 673 C CA . ALA A 1 93 ? -3.793 2.366 24.253 1.00 93.94 93 ALA A CA 1
ATOM 674 C C . ALA A 1 93 ? -5.198 1.918 24.679 1.00 93.94 93 ALA A C 1
ATOM 676 O O . ALA A 1 93 ? -5.403 1.576 25.843 1.00 93.94 93 ALA A O 1
ATOM 677 N N . THR A 1 94 ? -6.155 1.916 23.749 1.00 95.00 94 THR A N 1
ATOM 678 C CA . THR A 1 94 ? -7.559 1.559 24.018 1.00 95.00 94 THR A CA 1
ATOM 679 C C . THR A 1 94 ? -7.931 0.169 23.503 1.00 95.00 94 THR A C 1
ATOM 681 O O . THR A 1 94 ? -8.884 -0.430 23.994 1.00 95.00 94 THR A O 1
ATOM 684 N N . GLY A 1 95 ? -7.180 -0.361 22.534 1.00 92.69 95 GLY A N 1
ATOM 685 C CA . GLY A 1 95 ? -7.508 -1.588 21.808 1.00 92.69 95 GLY A CA 1
ATOM 686 C C . GLY A 1 95 ? -8.595 -1.400 20.744 1.00 92.69 95 GLY A C 1
ATOM 687 O O . GLY A 1 95 ? -9.027 -2.381 20.140 1.00 92.69 95 GLY A O 1
ATOM 688 N N . GLU A 1 96 ? -9.050 -0.167 20.512 1.00 93.25 96 GLU A N 1
ATOM 689 C CA . GLU A 1 96 ? -10.081 0.138 19.522 1.00 93.25 96 GLU A CA 1
ATOM 690 C C . GLU A 1 96 ? -9.513 0.124 18.099 1.00 93.25 96 GLU A C 1
ATOM 692 O O . GLU A 1 96 ? -8.355 0.464 17.863 1.00 93.25 96 GLU A O 1
ATOM 697 N N . LEU A 1 97 ? -10.352 -0.238 17.128 1.00 92.81 97 LEU A N 1
ATOM 698 C CA . LEU A 1 97 ? -10.047 -0.192 15.699 1.00 92.81 97 LEU A CA 1
ATOM 699 C C . LEU A 1 97 ? -11.191 0.483 14.944 1.00 92.81 97 LEU A C 1
ATOM 701 O O . LEU A 1 97 ? -12.355 0.345 15.317 1.00 92.81 97 LEU A O 1
ATOM 705 N N . LYS A 1 98 ? -10.868 1.204 13.866 1.00 91.12 98 LYS A N 1
ATOM 706 C CA . LYS A 1 98 ? -11.881 1.840 13.006 1.00 91.12 98 LYS A CA 1
ATOM 707 C C . LYS A 1 98 ? -12.480 0.860 12.004 1.00 91.12 98 LYS A C 1
ATOM 709 O O . LYS A 1 98 ? -13.652 0.984 11.669 1.00 91.12 98 LYS A O 1
ATOM 714 N N . ALA A 1 99 ? -11.674 -0.078 11.515 1.00 91.50 99 ALA A N 1
ATOM 715 C CA . ALA A 1 99 ? -12.123 -1.178 10.672 1.00 91.50 99 ALA A CA 1
ATOM 716 C C . ALA A 1 99 ? -11.145 -2.357 10.741 1.00 91.50 99 ALA A C 1
ATOM 718 O O . ALA A 1 99 ? -9.941 -2.177 10.957 1.00 91.50 99 ALA A O 1
ATOM 719 N N . GLU A 1 100 ? -11.679 -3.560 10.551 1.00 91.25 100 GLU A N 1
ATOM 720 C CA . GLU A 1 100 ? -10.895 -4.784 10.417 1.00 91.25 100 GLU A CA 1
ATOM 721 C C . GLU A 1 100 ? -10.150 -4.779 9.077 1.00 91.25 100 GLU A C 1
ATOM 723 O O . GLU A 1 100 ? -10.726 -4.455 8.041 1.00 91.25 100 GLU A O 1
ATOM 728 N N . GLY A 1 101 ? -8.863 -5.130 9.094 1.00 92.94 101 GLY A N 1
ATOM 729 C CA . GLY A 1 101 ? -8.029 -5.173 7.895 1.00 92.94 101 GLY A CA 1
ATOM 730 C C . GLY A 1 101 ? -7.495 -3.810 7.461 1.00 92.94 101 GLY A C 1
ATOM 731 O O . GLY A 1 101 ? -7.853 -2.766 8.013 1.00 92.94 101 GLY A O 1
ATOM 732 N N . VAL A 1 102 ? -6.616 -3.810 6.461 1.00 94.19 102 VAL A N 1
ATOM 733 C CA . VAL A 1 102 ? -6.125 -2.596 5.793 1.00 94.19 102 VAL A CA 1
ATOM 734 C C . VAL A 1 102 ? -7.129 -2.198 4.708 1.00 94.19 102 VAL A C 1
ATOM 736 O O . VAL A 1 102 ? -6.990 -2.566 3.541 1.00 94.19 102 VAL A O 1
ATOM 739 N N . VAL A 1 103 ? -8.172 -1.462 5.103 1.00 93.06 103 VAL A N 1
ATOM 740 C CA . VAL A 1 103 ? -9.268 -1.042 4.213 1.00 93.06 103 VAL A CA 1
ATOM 741 C C . VAL A 1 103 ? -8.979 0.298 3.538 1.00 93.06 103 VAL A C 1
ATOM 743 O O . VAL A 1 103 ? -7.981 0.957 3.821 1.00 93.06 103 VAL A O 1
ATOM 746 N N . CYS A 1 104 ? -9.886 0.748 2.666 1.00 92.88 104 CYS A N 1
ATOM 747 C CA . CYS A 1 104 ? -9.750 1.980 1.882 1.00 92.88 104 CYS A CA 1
ATOM 748 C C . CYS A 1 104 ? -9.324 3.188 2.736 1.00 92.88 104 CYS A C 1
ATOM 750 O O . CYS A 1 104 ? -8.429 3.943 2.357 1.00 92.88 104 CYS A O 1
ATOM 752 N N . THR A 1 105 ? -9.914 3.338 3.925 1.00 91.75 105 THR A N 1
ATOM 753 C CA . THR A 1 105 ? -9.659 4.462 4.838 1.00 91.75 105 THR A CA 1
ATOM 754 C C . THR A 1 105 ? -8.328 4.386 5.590 1.00 91.75 105 THR A C 1
ATOM 756 O O . THR A 1 105 ? -7.956 5.355 6.256 1.00 91.75 105 THR A O 1
ATOM 759 N N . ALA A 1 106 ? -7.567 3.294 5.451 1.00 91.94 106 ALA A N 1
ATOM 760 C CA . ALA A 1 106 ? -6.182 3.224 5.913 1.00 91.94 106 ALA A CA 1
ATOM 761 C C . ALA A 1 106 ? -5.272 4.184 5.132 1.00 91.94 106 ALA A C 1
ATOM 763 O O . ALA A 1 106 ? -4.337 4.749 5.704 1.00 91.94 106 ALA A O 1
ATOM 764 N N . CYS A 1 107 ? -5.574 4.391 3.846 1.00 91.62 107 CYS A N 1
ATOM 765 C CA . CYS A 1 107 ? -4.818 5.265 2.949 1.00 91.62 107 CYS A CA 1
ATOM 766 C C . CYS A 1 107 ? -5.609 6.510 2.528 1.00 91.62 107 CYS A C 1
ATOM 768 O O . CYS A 1 107 ? -5.040 7.595 2.423 1.00 91.62 107 CYS A O 1
ATOM 770 N N . HIS A 1 108 ? -6.917 6.364 2.319 1.00 92.00 108 HIS A N 1
ATOM 771 C CA . HIS A 1 108 ? -7.806 7.427 1.867 1.00 92.00 108 HIS A CA 1
ATOM 772 C C . HIS A 1 108 ? -8.644 7.978 3.017 1.00 92.00 108 HIS A C 1
ATOM 774 O O . HIS A 1 108 ? -9.723 7.475 3.331 1.00 92.00 108 HIS A O 1
ATOM 780 N N . SER A 1 109 ? -8.140 9.019 3.670 1.00 87.94 109 SER A N 1
ATOM 781 C CA . SER A 1 109 ? -8.806 9.619 4.822 1.00 87.94 109 SER A CA 1
ATOM 782 C C . SER A 1 109 ? -8.356 11.068 5.038 1.00 87.94 109 SER A C 1
ATOM 784 O O . SER A 1 109 ? -7.176 11.361 4.834 1.00 87.94 109 SER A O 1
ATOM 786 N N . PRO A 1 110 ? -9.249 11.972 5.484 1.00 89.56 110 PRO A N 1
ATOM 787 C CA . PRO A 1 110 ? -10.693 11.771 5.652 1.00 89.56 110 PRO A CA 1
ATOM 788 C C . PRO A 1 110 ? -11.438 11.726 4.306 1.00 89.56 110 PRO A C 1
ATOM 790 O O . PRO A 1 110 ? -10.924 12.179 3.286 1.00 89.56 110 PRO A O 1
ATOM 793 N N . ILE A 1 111 ? -12.663 11.192 4.308 1.00 88.88 111 ILE A N 1
ATOM 794 C CA . ILE A 1 111 ? -13.558 11.243 3.141 1.00 88.88 111 ILE A CA 1
ATOM 795 C C . ILE A 1 111 ? -14.097 12.674 2.995 1.00 88.88 111 ILE A C 1
ATOM 797 O O . ILE A 1 111 ? -14.679 13.183 3.959 1.00 88.88 111 ILE A O 1
ATOM 801 N N . PRO A 1 112 ? -13.914 13.339 1.836 1.00 90.62 112 PRO A N 1
ATOM 802 C CA . PRO A 1 112 ? -14.461 14.671 1.603 1.00 90.62 112 PRO A CA 1
ATOM 803 C C . PRO A 1 112 ? -15.986 14.671 1.690 1.00 90.62 112 PRO A C 1
ATOM 805 O O . PRO A 1 112 ? -16.651 13.765 1.188 1.00 90.62 112 PRO A O 1
ATOM 808 N N . THR A 1 113 ? -16.560 15.720 2.275 1.00 90.56 113 THR A N 1
ATOM 809 C CA . THR A 1 113 ? -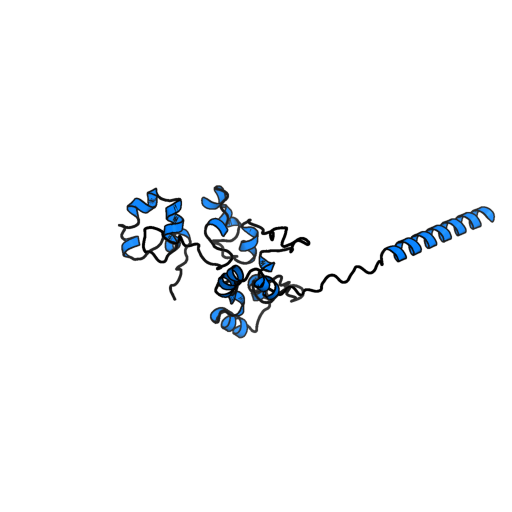18.019 15.863 2.430 1.00 90.56 113 THR A CA 1
ATOM 810 C C . THR A 1 113 ? -18.764 15.975 1.099 1.00 90.56 113 THR A C 1
ATOM 812 O O . THR A 1 113 ? -19.953 15.683 1.030 1.00 90.56 113 THR A O 1
ATOM 815 N N . ASN A 1 114 ? -18.070 16.394 0.044 1.00 91.62 114 ASN A N 1
ATOM 816 C CA . ASN A 1 114 ? -18.564 16.574 -1.319 1.00 91.62 114 ASN A CA 1
ATOM 817 C C . ASN A 1 114 ? -18.108 15.468 -2.287 1.00 91.62 114 ASN A C 1
ATOM 819 O O . ASN A 1 114 ? -18.318 15.596 -3.495 1.00 91.62 114 ASN A O 1
ATOM 823 N N . HIS A 1 115 ? -17.511 14.379 -1.798 1.00 87.56 115 HIS A N 1
ATOM 824 C CA . HIS A 1 115 ? -17.276 13.184 -2.608 1.00 87.56 115 HIS A CA 1
ATOM 825 C C . HIS A 1 115 ? -18.623 12.655 -3.163 1.00 87.56 115 HIS A C 1
ATOM 827 O O . HIS A 1 115 ? -19.586 12.571 -2.396 1.00 87.56 115 HIS A O 1
ATOM 833 N N . PRO A 1 116 ? -18.754 12.336 -4.471 1.00 89.88 116 PRO A N 1
ATOM 834 C CA . PRO A 1 116 ? -17.698 12.077 -5.459 1.00 89.88 116 PRO A CA 1
ATOM 835 C C . PRO A 1 116 ? -17.217 13.278 -6.284 1.00 89.88 116 PRO A C 1
ATOM 837 O O . PRO A 1 116 ? -16.403 13.093 -7.183 1.00 89.88 116 PRO A O 1
ATOM 840 N N . THR A 1 117 ? -17.704 14.492 -6.018 1.00 93.56 117 THR A N 1
ATOM 841 C CA . THR A 1 117 ? -17.246 15.690 -6.748 1.00 93.56 117 THR A CA 1
ATOM 842 C C . THR A 1 117 ? -15.769 15.953 -6.477 1.00 93.56 117 THR A C 1
ATOM 844 O O . THR A 1 117 ? -15.011 16.227 -7.406 1.00 93.56 117 THR A O 1
ATOM 847 N N . ASP A 1 118 ? -15.359 15.801 -5.217 1.00 92.00 118 ASP A N 1
ATOM 848 C CA . ASP A 1 118 ? -13.950 15.815 -4.848 1.00 92.00 118 ASP A CA 1
ATOM 849 C C . ASP A 1 118 ? -13.368 14.402 -4.857 1.00 92.00 118 ASP A C 1
ATOM 851 O O . ASP A 1 118 ? -13.970 13.424 -4.387 1.00 92.00 118 ASP A O 1
ATOM 855 N N . ASN A 1 119 ? -12.140 14.322 -5.364 1.00 90.81 119 ASN A N 1
ATOM 856 C CA . ASN A 1 119 ? -11.341 13.111 -5.314 1.00 90.81 119 ASN A CA 1
ATOM 857 C C . ASN A 1 119 ? -11.005 12.760 -3.865 1.00 90.81 119 ASN A C 1
ATOM 859 O O . ASN A 1 119 ? -10.733 13.636 -3.041 1.00 90.81 119 ASN A O 1
ATOM 863 N N . MET A 1 120 ? -10.944 11.462 -3.577 1.00 90.38 120 MET A N 1
ATOM 864 C CA . MET A 1 120 ? -10.434 10.995 -2.295 1.00 90.38 120 MET A CA 1
ATOM 865 C C . MET A 1 120 ? -8.979 11.452 -2.107 1.00 90.38 120 MET A C 1
ATOM 867 O O . MET A 1 120 ? -8.140 11.166 -2.969 1.00 90.38 120 MET A O 1
ATOM 871 N N . PRO A 1 121 ? -8.646 12.137 -0.998 1.00 89.75 121 PRO A N 1
ATOM 872 C CA . PRO A 1 121 ? -7.278 12.544 -0.729 1.00 89.75 121 PRO A CA 1
ATOM 873 C C . PRO A 1 121 ? -6.422 11.320 -0.404 1.00 89.75 121 PRO A C 1
ATOM 875 O O . PRO A 1 121 ? -6.917 10.307 0.096 1.00 89.75 121 PRO A O 1
ATOM 878 N N . ILE A 1 122 ? -5.123 11.426 -0.668 1.00 87.69 122 ILE A N 1
ATOM 879 C CA . ILE A 1 122 ? -4.127 10.463 -0.204 1.00 87.69 122 ILE A CA 1
ATOM 880 C C . ILE A 1 122 ? -2.825 11.178 0.134 1.00 87.69 122 ILE A C 1
ATOM 882 O O . ILE A 1 122 ? -2.395 12.086 -0.581 1.00 87.69 122 ILE A O 1
ATOM 886 N N . ASP A 1 123 ? -2.187 10.754 1.221 1.00 87.12 123 ASP A N 1
ATOM 887 C CA . ASP A 1 123 ? -0.811 11.136 1.512 1.00 87.12 123 ASP A CA 1
ATOM 888 C C . ASP A 1 123 ? 0.134 10.333 0.607 1.00 87.12 123 ASP A C 1
ATOM 890 O O . ASP A 1 123 ? 0.356 9.141 0.806 1.00 87.12 123 ASP A O 1
ATOM 894 N N . ALA A 1 124 ? 0.686 10.988 -0.414 1.00 82.12 124 ALA A N 1
ATOM 895 C CA . ALA A 1 124 ? 1.645 10.371 -1.327 1.00 82.12 124 ALA A CA 1
ATOM 896 C C . ALA A 1 124 ? 3.064 10.262 -0.734 1.00 82.12 124 ALA A C 1
ATOM 898 O O . ALA A 1 124 ? 3.965 9.737 -1.393 1.00 82.12 124 ALA A O 1
ATOM 899 N N . SER A 1 125 ? 3.298 10.781 0.475 1.00 84.50 125 SER A N 1
ATOM 900 C CA . SER A 1 125 ? 4.605 10.711 1.115 1.00 84.50 125 SER A CA 1
ATOM 901 C C . SER A 1 125 ? 4.940 9.279 1.559 1.00 84.50 125 SER A C 1
ATOM 903 O O . SER A 1 125 ? 4.046 8.479 1.848 1.00 84.50 125 SER A O 1
ATOM 905 N N . PRO A 1 126 ? 6.235 8.938 1.695 1.00 83.12 126 PRO A N 1
ATOM 906 C CA . PRO A 1 126 ? 6.642 7.635 2.222 1.00 83.12 126 PRO A CA 1
ATOM 907 C C . PRO A 1 126 ? 6.137 7.357 3.644 1.00 83.12 126 PRO A C 1
ATOM 909 O O . PRO A 1 126 ? 6.109 6.202 4.060 1.00 83.12 126 PRO A O 1
ATOM 912 N N . ASN A 1 127 ? 5.735 8.392 4.392 1.00 84.62 127 ASN A N 1
ATOM 913 C CA . ASN A 1 127 ? 5.266 8.232 5.763 1.00 84.62 127 ASN A CA 1
ATOM 914 C C . ASN A 1 127 ? 4.001 7.383 5.830 1.00 84.62 127 ASN A C 1
ATOM 916 O O . ASN A 1 127 ? 3.903 6.557 6.731 1.00 84.62 127 ASN A O 1
ATOM 920 N N . LEU A 1 128 ? 3.069 7.535 4.880 1.00 88.19 128 LEU A N 1
ATOM 921 C CA . LEU A 1 128 ? 1.834 6.752 4.870 1.00 88.19 128 LEU A CA 1
ATOM 922 C C . LEU A 1 128 ? 2.130 5.246 4.878 1.00 88.19 128 LEU A C 1
ATOM 924 O O . LEU A 1 128 ? 1.598 4.513 5.709 1.00 88.19 128 LEU A O 1
ATOM 928 N N . CYS A 1 129 ? 3.022 4.805 3.990 1.00 88.44 129 CYS A N 1
ATOM 929 C CA . CYS A 1 129 ? 3.429 3.407 3.857 1.00 88.44 129 CYS A CA 1
ATOM 930 C C . CYS A 1 129 ? 4.321 2.962 5.030 1.00 88.44 129 CYS A C 1
ATOM 932 O O . CYS A 1 129 ? 4.155 1.868 5.573 1.00 88.44 129 CYS A O 1
ATOM 934 N N . GLY A 1 130 ? 5.244 3.833 5.451 1.00 87.00 130 GLY A N 1
ATOM 935 C CA . GLY A 1 130 ? 6.225 3.576 6.508 1.00 87.00 130 GLY A CA 1
ATOM 936 C C . GLY A 1 130 ? 5.629 3.392 7.905 1.00 87.00 130 GLY A C 1
ATOM 937 O O . GLY A 1 130 ? 6.320 2.907 8.796 1.00 87.00 130 GLY A O 1
ATOM 938 N N . ARG A 1 131 ? 4.342 3.714 8.105 1.00 86.00 131 ARG A N 1
ATOM 939 C CA . ARG A 1 131 ? 3.611 3.380 9.341 1.00 86.00 131 ARG A CA 1
ATOM 940 C C . ARG A 1 131 ? 3.557 1.876 9.604 1.00 86.00 131 ARG A C 1
ATOM 942 O O . ARG A 1 131 ? 3.579 1.479 10.762 1.00 86.00 131 ARG A O 1
ATOM 949 N N . CYS A 1 132 ? 3.488 1.073 8.540 1.00 89.19 132 CYS A N 1
ATOM 950 C CA . CYS A 1 132 ? 3.403 -0.386 8.629 1.00 89.19 132 CYS A CA 1
ATOM 951 C C . CYS A 1 132 ? 4.647 -1.075 8.056 1.00 89.19 132 CYS A C 1
ATOM 953 O O . CYS A 1 132 ? 5.130 -2.050 8.628 1.00 89.19 132 CYS A O 1
ATOM 955 N N . HIS A 1 133 ? 5.201 -0.553 6.957 1.00 87.69 133 HIS A N 1
ATOM 956 C CA . HIS A 1 133 ? 6.427 -1.062 6.339 1.00 87.69 133 HIS A CA 1
ATOM 957 C C . HIS A 1 133 ? 7.668 -0.600 7.116 1.00 87.69 133 HIS A C 1
ATOM 959 O O . HIS A 1 133 ? 8.466 0.207 6.643 1.00 87.69 133 HIS A O 1
ATOM 965 N N . SER A 1 134 ? 7.805 -1.122 8.335 1.00 75.56 134 SER A N 1
ATOM 966 C CA . SER A 1 134 ? 8.823 -0.750 9.322 1.00 75.56 134 SER A CA 1
ATOM 967 C C . SER A 1 134 ? 10.152 -1.500 9.176 1.00 75.56 134 SER A C 1
ATOM 969 O O . SER A 1 134 ? 11.077 -1.256 9.952 1.00 75.56 134 SER A O 1
ATOM 971 N N . ASP A 1 135 ? 10.274 -2.392 8.185 1.00 73.19 135 ASP A N 1
ATOM 972 C CA . ASP A 1 135 ? 11.538 -3.064 7.870 1.00 73.19 135 ASP A CA 1
ATOM 973 C C . ASP A 1 135 ? 12.637 -2.015 7.640 1.00 73.19 135 ASP A C 1
ATOM 975 O O . ASP A 1 135 ? 12.415 -1.097 6.846 1.00 73.19 135 ASP A O 1
ATOM 979 N N . PRO A 1 136 ? 13.822 -2.144 8.271 1.00 64.81 136 PRO A N 1
ATOM 980 C CA . PRO A 1 136 ? 14.952 -1.232 8.116 1.00 64.81 136 PRO A CA 1
ATOM 981 C C . PRO A 1 136 ? 15.232 -0.798 6.675 1.00 64.81 136 PRO A C 1
ATOM 983 O O . PRO A 1 136 ? 15.624 0.336 6.444 1.00 64.81 136 PRO A O 1
ATOM 986 N N . ARG A 1 137 ? 15.013 -1.652 5.678 1.00 59.06 137 ARG A N 1
ATOM 987 C CA . ARG A 1 137 ? 15.238 -1.333 4.262 1.00 59.06 137 ARG A CA 1
ATOM 988 C C . ARG A 1 137 ? 14.226 -0.326 3.689 1.00 59.06 137 ARG A C 1
ATOM 990 O O . ARG A 1 137 ? 14.571 0.364 2.732 1.00 59.06 137 ARG A O 1
ATOM 997 N N . PHE A 1 138 ? 13.028 -0.204 4.273 1.00 63.78 138 PHE A N 1
ATOM 998 C CA . PHE A 1 138 ? 11.951 0.709 3.832 1.00 63.78 138 PHE A CA 1
ATOM 999 C C . PHE A 1 138 ? 11.406 1.629 4.919 1.00 63.78 138 PHE A C 1
ATOM 1001 O O . PHE A 1 138 ? 10.531 2.436 4.603 1.00 63.78 138 PHE A O 1
ATOM 1008 N N . VAL A 1 139 ? 11.933 1.595 6.153 1.00 66.69 139 VAL A N 1
ATOM 1009 C CA . VAL A 1 139 ? 11.698 2.714 7.076 1.00 66.69 139 VAL A CA 1
ATOM 1010 C C . VAL A 1 139 ? 12.116 3.982 6.355 1.00 66.69 139 VAL A C 1
ATOM 1012 O O . VAL A 1 139 ? 13.168 4.047 5.706 1.00 66.69 139 VAL A O 1
ATOM 1015 N N . THR A 1 140 ? 11.260 4.988 6.492 1.00 64.75 140 THR A N 1
ATOM 1016 C CA . THR A 1 140 ? 11.359 6.293 5.857 1.00 64.75 140 THR A CA 1
ATOM 1017 C C . THR A 1 140 ? 12.793 6.828 5.812 1.00 64.75 140 THR A C 1
ATOM 1019 O O . THR A 1 140 ? 13.206 7.357 4.786 1.00 64.75 140 THR A O 1
ATOM 1022 N N . GLU A 1 141 ? 13.579 6.653 6.876 1.00 73.81 141 GLU A N 1
ATOM 1023 C CA . GLU A 1 141 ? 14.952 7.161 6.954 1.00 73.81 141 GLU A CA 1
ATOM 1024 C C . GLU A 1 141 ? 15.920 6.508 5.961 1.00 73.81 141 GLU A C 1
ATOM 1026 O O . GLU A 1 141 ? 16.693 7.218 5.326 1.00 73.81 141 GLU A O 1
ATOM 1031 N N . ASN A 1 142 ? 15.843 5.196 5.731 1.00 77.31 142 ASN A N 1
ATOM 1032 C CA . ASN A 1 142 ? 16.711 4.539 4.749 1.00 77.31 142 ASN A CA 1
ATOM 1033 C C . ASN A 1 142 ? 16.209 4.742 3.318 1.00 77.31 142 ASN A C 1
ATOM 1035 O O . ASN A 1 142 ? 17.009 4.982 2.412 1.00 77.31 142 ASN A O 1
ATOM 1039 N N . TRP A 1 143 ? 14.888 4.751 3.110 1.00 80.94 143 TRP A N 1
ATOM 1040 C CA . TRP A 1 143 ? 14.313 5.124 1.816 1.00 80.94 143 TRP A CA 1
ATOM 1041 C C . TRP A 1 143 ? 14.746 6.534 1.386 1.00 80.94 143 TRP A C 1
ATOM 1043 O O . TRP A 1 143 ? 15.125 6.730 0.227 1.00 80.94 143 TRP A O 1
ATOM 1053 N N . LYS A 1 144 ? 14.775 7.490 2.327 1.00 82.94 144 LYS A N 1
ATOM 1054 C CA . LYS A 1 144 ? 15.223 8.877 2.109 1.00 82.94 144 LYS A CA 1
ATOM 1055 C C . LYS A 1 144 ? 16.656 8.987 1.575 1.00 82.94 144 LYS A C 1
ATOM 1057 O O . LYS A 1 144 ? 16.985 9.954 0.886 1.00 82.94 144 LYS A O 1
ATOM 1062 N N . LEU A 1 145 ? 17.512 8.003 1.847 1.00 84.94 145 LEU A N 1
A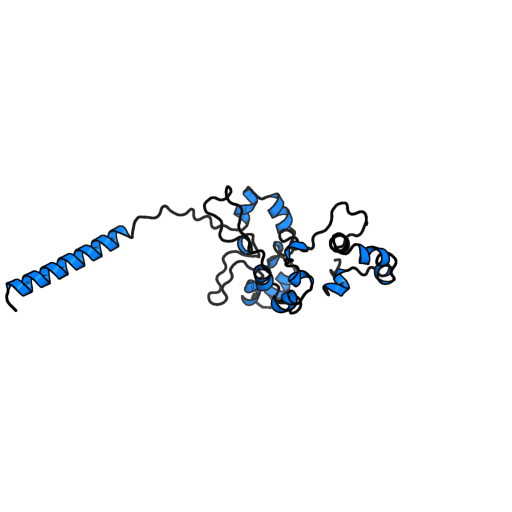TOM 1063 C CA . LEU A 1 145 ? 18.891 7.968 1.346 1.00 84.94 145 LEU A CA 1
ATOM 1064 C C . LEU A 1 145 ? 18.992 7.456 -0.099 1.00 84.94 145 LEU A C 1
ATOM 1066 O O . LEU A 1 145 ? 20.032 7.609 -0.739 1.00 84.94 145 LEU A O 1
ATOM 1070 N N . SER A 1 146 ? 17.933 6.848 -0.635 1.00 86.06 146 SER A N 1
ATOM 1071 C CA . SER A 1 146 ? 17.961 6.246 -1.966 1.00 86.06 146 SER A CA 1
ATOM 1072 C C . SER A 1 146 ? 18.020 7.290 -3.086 1.00 86.06 146 SER A C 1
ATOM 1074 O O . SER A 1 146 ? 17.416 8.361 -3.024 1.00 86.06 146 SER A O 1
ATOM 1076 N N . ALA A 1 147 ? 18.676 6.932 -4.192 1.00 89.88 147 ALA A N 1
ATOM 1077 C CA . ALA A 1 147 ? 18.715 7.757 -5.400 1.00 89.88 147 ALA A CA 1
ATOM 1078 C C . ALA A 1 147 ? 17.319 8.029 -6.001 1.00 89.88 147 ALA A C 1
ATOM 1080 O O . ALA A 1 147 ? 17.143 9.035 -6.695 1.00 89.88 147 ALA A O 1
ATOM 1081 N N . HIS A 1 148 ? 16.349 7.143 -5.746 1.00 90.44 148 HIS A N 1
ATOM 1082 C CA . HIS A 1 148 ? 14.957 7.308 -6.163 1.00 90.44 148 HIS A CA 1
ATOM 1083 C C . HIS A 1 148 ? 14.257 8.380 -5.319 1.00 90.44 148 HIS A C 1
ATOM 1085 O O . HIS A 1 148 ? 13.651 9.294 -5.878 1.00 90.44 148 HIS A O 1
ATOM 1091 N N . TYR A 1 149 ? 14.423 8.357 -3.993 1.00 88.88 149 TYR A N 1
ATOM 1092 C CA . TYR A 1 149 ? 13.882 9.407 -3.128 1.00 88.88 149 TYR A CA 1
ATOM 1093 C C . TYR A 1 149 ? 14.486 10.782 -3.427 1.00 88.88 149 TYR A C 1
ATOM 1095 O O . TYR A 1 149 ? 13.760 11.770 -3.504 1.00 88.88 149 TYR A O 1
ATOM 1103 N N . GLN A 1 150 ? 15.799 10.855 -3.673 1.00 90.75 150 GLN A N 1
ATOM 1104 C CA . GLN A 1 150 ? 16.477 12.109 -4.039 1.00 90.75 150 GLN A CA 1
ATOM 1105 C C . GLN A 1 150 ? 15.959 12.716 -5.358 1.00 90.75 150 GLN A C 1
ATOM 1107 O O . GLN A 1 150 ? 16.197 13.885 -5.643 1.00 90.75 150 GLN A O 1
ATOM 1112 N N . ARG A 1 151 ? 15.230 11.931 -6.161 1.00 91.69 151 ARG A N 1
ATOM 1113 C CA . ARG A 1 151 ? 14.521 12.369 -7.375 1.00 91.69 151 ARG A CA 1
ATOM 1114 C C . ARG A 1 151 ? 13.018 12.552 -7.145 1.00 91.69 151 ARG A C 1
ATOM 1116 O O . ARG A 1 151 ? 12.246 12.521 -8.097 1.00 91.69 151 ARG A O 1
ATOM 1123 N N . SER A 1 152 ? 12.608 12.714 -5.888 1.00 89.81 152 SER A N 1
ATOM 1124 C CA . SER A 1 152 ? 11.220 12.918 -5.463 1.00 89.81 152 SER A CA 1
ATOM 1125 C C . SER A 1 152 ? 10.269 11.780 -5.847 1.00 89.81 152 SER A C 1
ATOM 1127 O O . SER A 1 152 ? 9.066 11.995 -5.979 1.00 89.81 152 SER A O 1
ATOM 1129 N N . MET A 1 153 ? 10.785 10.560 -6.020 1.00 91.00 153 MET A N 1
ATOM 1130 C CA . MET A 1 153 ? 9.940 9.398 -6.284 1.00 91.00 153 MET A CA 1
ATOM 1131 C C . MET A 1 153 ? 9.297 8.908 -4.984 1.00 91.00 153 MET A C 1
ATOM 1133 O O . MET A 1 153 ? 9.926 8.872 -3.924 1.00 91.00 153 MET A O 1
ATOM 1137 N N . THR A 1 154 ? 8.033 8.511 -5.083 1.00 88.56 154 THR A N 1
ATOM 1138 C CA . THR A 1 154 ? 7.243 7.935 -3.992 1.00 88.56 154 THR A CA 1
ATOM 1139 C C . THR A 1 154 ? 7.133 6.420 -4.158 1.00 88.56 154 THR A C 1
ATOM 1141 O O . THR A 1 154 ? 7.421 5.871 -5.225 1.00 88.56 154 THR A O 1
ATOM 1144 N N . CYS A 1 155 ? 6.680 5.726 -3.112 1.00 87.50 155 CYS A N 1
ATOM 1145 C CA . CYS A 1 155 ? 6.463 4.275 -3.134 1.00 87.50 155 CYS A CA 1
ATOM 1146 C C . CYS A 1 155 ? 5.536 3.863 -4.291 1.00 87.50 155 CYS A C 1
ATOM 1148 O O . CYS A 1 155 ? 5.786 2.874 -4.979 1.00 87.50 155 CYS A O 1
ATOM 1150 N N . SER A 1 156 ? 4.513 4.683 -4.554 1.00 89.44 156 SER A N 1
ATOM 1151 C CA . SER A 1 156 ? 3.511 4.466 -5.597 1.00 89.44 156 SER A CA 1
ATOM 1152 C C . SER A 1 156 ? 4.019 4.686 -7.021 1.00 89.44 156 SER A C 1
ATOM 1154 O O . SER A 1 156 ? 3.274 4.452 -7.971 1.00 89.44 156 SER A O 1
ATOM 1156 N N . VAL A 1 157 ? 5.267 5.123 -7.222 1.00 89.88 157 VAL A N 1
ATOM 1157 C CA . VAL A 1 157 ? 5.864 5.124 -8.564 1.00 89.88 157 VAL A CA 1
ATOM 1158 C C . VAL A 1 157 ? 6.082 3.689 -9.034 1.00 89.88 157 VAL A C 1
ATOM 1160 O O . VAL A 1 157 ? 5.774 3.377 -10.184 1.00 89.88 157 VAL A O 1
ATOM 1163 N N . CYS A 1 158 ? 6.530 2.817 -8.127 1.00 87.94 158 CYS A N 1
ATOM 1164 C CA . CYS A 1 158 ? 6.823 1.421 -8.430 1.00 87.94 158 CYS A CA 1
ATOM 1165 C C . CYS A 1 158 ? 5.736 0.455 -7.958 1.00 87.94 158 CYS A C 1
ATOM 1167 O O . CYS A 1 158 ? 5.446 -0.511 -8.656 1.00 87.94 158 CYS A O 1
ATOM 1169 N N . HIS A 1 159 ? 5.128 0.716 -6.803 1.00 88.94 159 HIS A N 1
ATOM 1170 C CA . HIS A 1 159 ? 4.049 -0.102 -6.262 1.00 88.94 159 HIS A CA 1
ATOM 1171 C C . HIS A 1 159 ? 2.686 0.405 -6.719 1.00 88.94 159 HIS A C 1
ATOM 1173 O O . HIS A 1 159 ? 2.456 1.612 -6.815 1.00 88.94 159 HIS A O 1
ATOM 1179 N N . ASP A 1 160 ? 1.770 -0.515 -6.980 1.00 89.44 160 ASP A N 1
ATOM 1180 C CA . ASP A 1 160 ? 0.358 -0.201 -7.111 1.00 89.44 160 ASP A CA 1
ATOM 1181 C C . ASP A 1 160 ? -0.311 -0.355 -5.733 1.00 89.44 160 ASP A C 1
ATOM 1183 O O . ASP A 1 160 ? -0.373 -1.468 -5.204 1.00 89.44 160 ASP A O 1
ATOM 1187 N N . PRO A 1 161 ? -0.784 0.745 -5.117 1.00 89.38 161 PRO A N 1
ATOM 1188 C CA . PRO A 1 161 ? -1.389 0.700 -3.791 1.00 89.38 161 PRO A CA 1
ATOM 1189 C C . PRO A 1 161 ? -2.715 -0.067 -3.761 1.00 89.38 161 PRO A C 1
ATOM 1191 O O . PRO A 1 161 ? -3.105 -0.514 -2.685 1.00 89.38 161 PRO A O 1
ATOM 1194 N N . HIS A 1 162 ? -3.396 -0.236 -4.901 1.00 91.81 162 HIS A N 1
ATOM 1195 C CA . HIS A 1 162 ? -4.641 -0.995 -4.944 1.00 91.81 162 HIS A CA 1
ATOM 1196 C C . HIS A 1 162 ? -4.360 -2.492 -4.902 1.00 91.81 162 HIS A C 1
ATOM 1198 O O . HIS A 1 162 ? -4.836 -3.150 -3.992 1.00 91.81 162 HIS A O 1
ATOM 1204 N N . SER A 1 163 ? -3.517 -3.030 -5.786 1.00 90.06 163 SER A N 1
ATOM 1205 C CA . SER A 1 163 ? -3.129 -4.451 -5.718 1.00 90.06 163 SER A CA 1
ATOM 1206 C C . SER A 1 163 ? -2.183 -4.789 -4.557 1.00 90.06 163 SER A C 1
ATOM 1208 O O . SER A 1 163 ? -1.916 -5.965 -4.308 1.00 90.06 163 SER A O 1
ATOM 1210 N N . ALA A 1 164 ? -1.645 -3.780 -3.859 1.00 88.12 164 ALA A N 1
ATOM 1211 C CA . ALA A 1 164 ? -0.554 -3.928 -2.892 1.00 88.12 164 ALA A CA 1
ATOM 1212 C C . ALA A 1 164 ? 0.660 -4.681 -3.479 1.00 88.12 164 ALA A C 1
ATOM 1214 O O . ALA A 1 164 ? 1.392 -5.374 -2.773 1.00 88.12 164 ALA A O 1
ATOM 1215 N N . GLY A 1 165 ? 0.862 -4.547 -4.793 1.00 84.62 165 GLY A N 1
ATOM 1216 C CA . GLY A 1 165 ? 1.876 -5.249 -5.569 1.00 84.62 165 GLY A CA 1
ATOM 1217 C C . GLY A 1 165 ? 2.836 -4.300 -6.277 1.00 84.62 165 GLY A C 1
ATOM 1218 O O . GLY A 1 165 ? 2.719 -3.076 -6.208 1.00 84.62 165 GLY A O 1
ATOM 1219 N N . MET A 1 166 ? 3.820 -4.866 -6.973 1.00 84.62 166 MET A N 1
ATOM 1220 C CA . MET A 1 166 ? 4.639 -4.105 -7.918 1.00 84.62 166 MET A CA 1
ATOM 1221 C C . MET A 1 166 ? 3.842 -3.853 -9.195 1.00 84.62 166 MET A C 1
ATOM 1223 O O . MET A 1 166 ? 3.191 -4.759 -9.714 1.00 84.62 166 MET A O 1
ATOM 1227 N N . LYS A 1 167 ? 3.938 -2.642 -9.743 1.00 84.00 167 LYS A N 1
ATOM 1228 C CA . LYS A 1 167 ? 3.396 -2.352 -11.069 1.00 84.00 167 LYS A CA 1
ATOM 1229 C C . LYS A 1 167 ? 4.113 -3.206 -12.105 1.00 84.00 167 LYS A C 1
ATOM 1231 O O . LYS A 1 167 ? 5.343 -3.247 -12.149 1.00 84.00 167 LYS A O 1
ATOM 1236 N N . SER A 1 168 ? 3.331 -3.831 -12.972 1.00 74.81 168 SER A N 1
ATOM 1237 C CA . SER A 1 168 ? 3.811 -4.461 -14.196 1.00 74.81 168 SER A CA 1
ATOM 1238 C C . SER A 1 168 ? 3.460 -3.577 -15.393 1.00 74.81 168 SER A C 1
ATOM 1240 O O . SER A 1 168 ? 2.549 -2.748 -15.335 1.00 74.81 168 SER A O 1
ATOM 1242 N N . VAL A 1 169 ? 4.213 -3.712 -16.482 1.00 65.44 169 VAL A N 1
ATOM 1243 C CA . VAL A 1 169 ? 3.959 -2.970 -17.721 1.00 65.44 169 VAL A CA 1
ATOM 1244 C C . VAL A 1 169 ? 3.239 -3.908 -18.683 1.00 65.44 169 VAL A C 1
ATOM 1246 O O . VAL A 1 169 ? 3.865 -4.735 -19.343 1.00 65.44 169 VAL A O 1
ATOM 1249 N N . ALA A 1 170 ? 1.912 -3.798 -18.756 1.00 55.59 170 ALA A N 1
ATOM 1250 C CA . ALA A 1 170 ? 1.120 -4.572 -19.705 1.00 55.59 170 ALA A CA 1
ATOM 1251 C C . ALA A 1 170 ? 1.530 -4.225 -21.150 1.00 55.59 170 ALA A C 1
ATOM 1253 O O . ALA A 1 170 ? 1.531 -3.057 -21.537 1.00 55.59 170 ALA A O 1
ATOM 1254 N N . GLY A 1 171 ? 1.892 -5.236 -21.946 1.00 50.59 171 GLY A N 1
ATOM 1255 C CA . GLY A 1 171 ? 2.306 -5.057 -23.343 1.00 50.59 171 GLY A CA 1
ATOM 1256 C C . GLY A 1 171 ? 3.762 -4.620 -23.550 1.00 50.59 171 GLY A C 1
ATOM 1257 O O . GLY A 1 171 ? 4.118 -4.235 -24.665 1.00 50.59 171 GLY A O 1
ATOM 1258 N N . ALA A 1 172 ? 4.615 -4.674 -22.519 1.00 52.88 172 ALA A N 1
ATOM 1259 C CA . ALA A 1 172 ? 6.056 -4.521 -22.704 1.00 52.88 172 ALA A CA 1
ATOM 1260 C C . ALA A 1 172 ? 6.620 -5.631 -23.613 1.00 52.88 172 ALA A C 1
ATOM 1262 O O . ALA A 1 172 ? 6.181 -6.777 -23.585 1.00 52.88 172 ALA A O 1
ATOM 1263 N N . ILE A 1 173 ? 7.607 -5.266 -24.438 1.00 45.66 173 ILE A N 1
ATOM 1264 C CA . ILE A 1 173 ? 8.207 -6.109 -25.491 1.00 45.66 173 ILE A CA 1
ATOM 1265 C C . ILE A 1 173 ? 8.926 -7.349 -24.915 1.00 45.66 173 ILE A C 1
ATOM 1267 O O . ILE A 1 173 ? 9.186 -8.302 -25.648 1.00 45.66 173 ILE A O 1
ATOM 1271 N N . ASN A 1 174 ? 9.220 -7.369 -23.610 1.00 48.91 174 ASN A N 1
ATOM 1272 C CA . ASN A 1 174 ? 9.847 -8.507 -22.949 1.00 48.91 174 ASN A CA 1
ATOM 1273 C C . ASN A 1 174 ? 8.799 -9.359 -22.229 1.00 48.91 174 ASN A C 1
ATOM 1275 O O . ASN A 1 174 ? 7.989 -8.891 -21.444 1.00 48.91 174 ASN A O 1
ATOM 1279 N N . THR A 1 175 ? 8.848 -10.659 -22.478 1.00 52.06 175 THR A N 1
ATOM 1280 C CA . THR A 1 175 ? 7.891 -11.667 -22.007 1.00 52.06 175 THR A CA 1
ATOM 1281 C C . THR A 1 175 ? 8.093 -12.077 -20.540 1.00 52.06 175 THR A C 1
ATOM 1283 O O . THR A 1 175 ? 7.833 -13.230 -20.194 1.00 52.06 175 THR A O 1
ATOM 1286 N N . ARG A 1 176 ? 8.638 -11.207 -19.676 1.00 57.72 176 ARG A N 1
ATOM 1287 C CA . ARG A 1 176 ? 8.940 -11.570 -18.280 1.00 57.72 176 ARG A CA 1
ATOM 1288 C C . ARG A 1 176 ? 7.747 -11.272 -17.378 1.00 57.72 176 ARG A C 1
ATOM 1290 O O . ARG A 1 176 ? 7.236 -10.161 -17.369 1.00 57.72 176 ARG A O 1
ATOM 1297 N N . ALA A 1 177 ? 7.336 -12.253 -16.579 1.00 65.31 177 ALA A N 1
ATOM 1298 C CA . ALA A 1 177 ? 6.270 -12.109 -15.583 1.00 65.31 177 ALA A CA 1
ATOM 1299 C C . ALA A 1 177 ? 6.768 -11.442 -14.279 1.00 65.31 177 ALA A C 1
ATOM 1301 O O . ALA A 1 177 ? 6.357 -11.825 -13.188 1.00 65.31 177 ALA A O 1
ATOM 1302 N N . ASP A 1 178 ? 7.694 -10.482 -14.376 1.00 75.88 178 ASP A N 1
ATOM 1303 C CA . ASP A 1 178 ? 8.326 -9.822 -13.230 1.00 75.88 178 ASP A CA 1
ATOM 1304 C C . ASP A 1 178 ? 8.349 -8.285 -13.380 1.00 75.88 178 ASP A C 1
ATOM 1306 O O . ASP A 1 178 ? 7.928 -7.720 -14.389 1.00 75.88 178 ASP A O 1
ATOM 1310 N N . ALA A 1 179 ? 8.828 -7.582 -12.349 1.00 80.56 179 ALA A N 1
ATOM 1311 C CA . ALA A 1 179 ? 8.853 -6.117 -12.312 1.00 80.56 179 ALA A CA 1
ATOM 1312 C C . ALA A 1 179 ? 10.015 -5.473 -13.104 1.00 80.56 179 ALA A C 1
ATOM 1314 O O . ALA A 1 179 ? 10.203 -4.259 -13.041 1.00 80.56 179 ALA A O 1
ATOM 1315 N N . SER A 1 180 ? 10.827 -6.236 -13.838 1.00 80.75 180 SER A N 1
ATOM 1316 C CA . SER A 1 180 ? 12.022 -5.710 -14.518 1.00 80.75 180 SER A CA 1
ATOM 1317 C C . SER A 1 180 ? 11.675 -4.714 -15.625 1.00 80.75 180 SER A C 1
ATOM 1319 O O . SER A 1 180 ? 12.410 -3.746 -15.829 1.00 80.75 180 SER A O 1
ATOM 1321 N N . ASP A 1 181 ? 10.540 -4.885 -16.309 1.00 80.62 181 ASP A N 1
ATOM 1322 C CA . ASP A 1 181 ? 10.112 -3.948 -17.356 1.00 80.62 181 ASP A CA 1
ATOM 1323 C C . ASP A 1 181 ? 9.702 -2.578 -16.799 1.00 80.62 181 ASP A C 1
ATOM 1325 O O . ASP A 1 181 ? 9.894 -1.550 -17.452 1.00 80.62 181 ASP A O 1
ATOM 1329 N N . LEU A 1 182 ? 9.229 -2.522 -15.551 1.00 85.88 182 LEU A N 1
ATOM 1330 C CA . LEU A 1 182 ? 9.020 -1.252 -14.860 1.00 85.88 182 LEU A CA 1
ATOM 1331 C C . LEU A 1 182 ? 10.353 -0.507 -14.694 1.00 85.88 182 LEU A C 1
ATOM 1333 O O . LEU A 1 182 ? 10.430 0.690 -14.974 1.00 85.88 182 LEU A O 1
ATOM 1337 N N . CYS A 1 183 ? 11.414 -1.210 -14.284 1.00 86.69 183 CYS A N 1
ATOM 1338 C CA . CYS A 1 183 ? 12.750 -0.631 -14.150 1.00 86.69 183 CYS A CA 1
ATOM 1339 C C . CYS A 1 183 ? 13.290 -0.170 -15.513 1.00 86.69 183 CYS A C 1
ATOM 1341 O O . CYS A 1 183 ? 13.874 0.913 -15.624 1.00 86.69 183 CYS A O 1
ATOM 1343 N N . ALA A 1 184 ? 13.055 -0.969 -16.558 1.00 84.56 184 ALA A N 1
ATOM 1344 C CA . ALA A 1 184 ? 13.487 -0.717 -17.929 1.00 84.56 184 ALA A CA 1
ATOM 1345 C C . ALA A 1 184 ? 12.970 0.606 -18.506 1.00 84.56 184 ALA A C 1
ATOM 1347 O O . ALA A 1 184 ? 13.681 1.245 -19.285 1.00 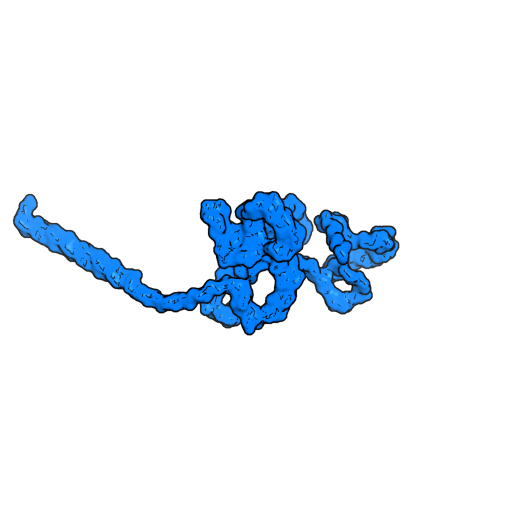84.56 184 ALA A O 1
ATOM 1348 N N . ASN A 1 185 ? 11.773 1.045 -18.103 1.00 83.88 185 ASN A N 1
ATOM 1349 C CA . ASN A 1 185 ? 11.179 2.294 -18.585 1.00 83.88 185 ASN A CA 1
ATOM 1350 C C . ASN A 1 185 ? 12.084 3.513 -18.352 1.00 83.88 185 ASN A C 1
ATOM 1352 O O . ASN A 1 185 ? 12.152 4.398 -19.209 1.00 83.88 185 ASN A O 1
ATOM 1356 N N . CYS A 1 186 ? 12.825 3.523 -17.241 1.00 87.75 186 CYS A N 1
ATOM 1357 C CA . CYS A 1 186 ? 13.773 4.584 -16.896 1.00 87.75 186 CYS A CA 1
ATOM 1358 C C . CYS A 1 186 ? 15.237 4.147 -17.087 1.00 87.75 186 CYS A C 1
ATOM 1360 O O . CYS A 1 186 ? 16.058 4.924 -17.573 1.00 87.75 186 CYS A O 1
ATOM 1362 N N . HIS A 1 187 ? 15.580 2.893 -16.775 1.00 89.12 187 HIS A N 1
ATOM 1363 C CA . HIS A 1 187 ? 16.948 2.355 -16.829 1.00 89.12 187 HIS A CA 1
ATOM 1364 C C . HIS A 1 187 ? 17.281 1.668 -18.162 1.00 89.12 187 HIS A C 1
ATOM 1366 O O . HIS A 1 187 ? 17.900 0.602 -18.200 1.00 89.12 187 HIS A O 1
ATOM 1372 N N . LYS A 1 188 ? 16.919 2.305 -19.282 1.00 84.69 188 LYS A N 1
ATOM 1373 C CA . LYS A 1 188 ? 17.084 1.747 -20.637 1.00 84.69 188 LYS A CA 1
ATOM 1374 C C . LYS A 1 188 ? 18.515 1.299 -20.948 1.00 84.69 188 LYS A C 1
ATOM 1376 O O . LYS A 1 188 ? 18.703 0.260 -21.567 1.00 84.69 188 LYS A O 1
ATOM 1381 N N . GLY A 1 189 ? 19.520 2.053 -20.494 1.00 82.00 189 GLY A N 1
ATOM 1382 C CA . GLY A 1 189 ? 20.931 1.721 -20.729 1.00 82.00 189 GLY A CA 1
ATOM 1383 C C . GLY A 1 189 ? 21.375 0.432 -20.031 1.00 82.00 189 GLY A C 1
ATOM 1384 O O . GLY A 1 189 ? 22.089 -0.373 -20.618 1.00 82.00 189 GLY A O 1
ATOM 1385 N N . VAL A 1 190 ? 20.897 0.189 -18.806 1.00 75.44 190 VAL A N 1
ATOM 1386 C CA . VAL A 1 190 ? 21.201 -1.042 -18.054 1.00 75.44 190 VAL A CA 1
ATOM 1387 C C . VAL A 1 190 ? 20.540 -2.253 -18.721 1.00 75.44 190 VAL A C 1
ATOM 1389 O O . VAL A 1 190 ? 21.126 -3.334 -18.794 1.00 75.44 190 VAL A O 1
ATOM 1392 N N . MET A 1 191 ? 19.350 -2.051 -19.291 1.00 72.88 191 MET A N 1
ATOM 1393 C CA . MET A 1 191 ? 18.593 -3.102 -19.966 1.00 72.88 191 MET A CA 1
ATOM 1394 C C . MET A 1 191 ? 19.168 -3.578 -21.295 1.00 72.88 191 MET A C 1
ATOM 1396 O O . MET A 1 191 ? 18.746 -4.623 -21.776 1.00 72.88 191 MET A O 1
ATOM 1400 N N . GLN A 1 192 ? 20.135 -2.877 -21.881 1.00 76.56 192 GLN A N 1
ATOM 1401 C CA . GLN A 1 192 ? 20.771 -3.355 -23.110 1.00 76.56 192 GLN A CA 1
ATOM 1402 C C . GLN A 1 192 ? 21.654 -4.583 -22.854 1.00 76.56 192 GLN A C 1
ATOM 1404 O O . GLN A 1 192 ? 21.687 -5.491 -23.676 1.00 76.56 192 GLN A O 1
ATOM 1409 N N . ASN A 1 193 ? 22.312 -4.645 -21.691 1.00 80.06 193 ASN A N 1
ATOM 1410 C CA . ASN A 1 193 ? 23.299 -5.687 -21.382 1.00 80.06 193 ASN A CA 1
ATOM 1411 C C . ASN A 1 193 ? 22.793 -6.730 -20.375 1.00 80.06 193 ASN A C 1
ATOM 1413 O O . ASN A 1 193 ? 23.330 -7.834 -20.301 1.00 80.06 193 ASN A O 1
ATOM 1417 N N . PHE A 1 194 ? 21.773 -6.399 -19.575 1.00 85.31 194 PHE A N 1
ATOM 1418 C CA . PHE A 1 194 ? 21.248 -7.315 -18.561 1.00 85.31 194 PHE A CA 1
ATOM 1419 C C . PHE A 1 194 ? 20.627 -8.603 -19.140 1.00 85.31 194 PHE A C 1
ATOM 1421 O O . PHE A 1 194 ? 20.948 -9.671 -18.616 1.00 85.31 194 PHE A O 1
ATOM 1428 N N . PRO A 1 195 ? 19.804 -8.574 -20.214 1.00 81.75 195 PRO A N 1
ATOM 1429 C CA . PRO A 1 195 ? 19.138 -9.770 -20.739 1.00 81.75 195 PRO A CA 1
ATOM 1430 C C . PRO A 1 195 ? 20.078 -10.885 -21.202 1.00 81.75 195 PRO A C 1
ATOM 1432 O O . PRO A 1 195 ? 19.682 -12.043 -21.173 1.00 81.75 195 PRO A O 1
ATOM 1435 N N . THR A 1 196 ? 21.303 -10.547 -21.606 1.00 84.31 196 THR A N 1
ATOM 1436 C CA . THR A 1 196 ? 22.327 -11.504 -22.057 1.00 84.31 196 THR A CA 1
ATOM 1437 C C . THR A 1 196 ? 23.323 -11.871 -20.955 1.00 84.31 196 THR A C 1
ATOM 1439 O O . THR A 1 196 ? 24.354 -12.483 -21.225 1.00 84.31 196 THR A O 1
ATOM 1442 N N . SER A 1 197 ? 23.084 -11.438 -19.717 1.00 87.69 197 SER A N 1
ATOM 1443 C CA . SER A 1 197 ? 23.983 -11.703 -18.596 1.00 87.69 197 SER A CA 1
ATOM 1444 C C . SER A 1 197 ? 23.733 -13.078 -17.975 1.00 87.69 197 SER A C 1
ATOM 1446 O O . SER A 1 197 ? 22.620 -13.601 -18.006 1.00 87.69 197 SER A O 1
ATOM 1448 N N . LYS A 1 198 ? 24.750 -13.619 -17.290 1.00 91.25 198 LYS A N 1
ATOM 1449 C CA . LYS A 1 198 ? 24.604 -14.840 -16.479 1.00 91.25 198 LYS A CA 1
ATOM 1450 C C . LYS A 1 198 ? 23.561 -14.712 -15.367 1.00 91.25 198 LYS A C 1
ATOM 1452 O O . LYS A 1 198 ? 22.952 -15.707 -15.000 1.00 91.25 198 LYS A O 1
ATOM 1457 N N . HIS A 1 199 ? 23.312 -13.497 -14.876 1.00 88.69 199 HIS A N 1
ATOM 1458 C CA . HIS A 1 199 ? 22.250 -13.239 -13.905 1.00 88.69 199 HIS A CA 1
ATOM 1459 C C . HIS A 1 199 ? 20.866 -13.454 -14.525 1.00 88.69 199 HIS A C 1
ATOM 1461 O O . HIS A 1 199 ? 20.044 -14.155 -13.943 1.00 88.69 199 HIS A O 1
ATOM 1467 N N . ALA A 1 200 ? 20.631 -12.921 -15.727 1.00 85.06 200 ALA A N 1
ATOM 1468 C CA . ALA A 1 200 ? 19.373 -13.133 -16.437 1.00 85.06 200 ALA A CA 1
ATOM 1469 C C . ALA A 1 200 ? 19.187 -14.601 -16.860 1.00 85.06 200 ALA A C 1
ATOM 1471 O O . ALA A 1 200 ? 18.081 -15.119 -16.737 1.00 85.06 200 ALA A O 1
ATOM 1472 N N . GLU A 1 201 ? 20.256 -15.289 -17.290 1.00 86.06 201 GLU A N 1
ATOM 1473 C CA . GLU A 1 201 ? 20.221 -16.742 -17.552 1.00 86.06 201 GLU A CA 1
ATOM 1474 C C . GLU A 1 201 ? 19.838 -17.545 -16.295 1.00 86.06 201 GLU A C 1
ATOM 1476 O O . GLU A 1 201 ? 19.121 -18.537 -16.392 1.00 86.06 201 GLU A O 1
ATOM 1481 N N . ALA A 1 202 ? 20.278 -17.102 -15.113 1.00 88.44 202 ALA A N 1
ATOM 1482 C CA . ALA A 1 202 ? 19.954 -17.715 -13.825 1.00 88.44 202 ALA A CA 1
ATOM 1483 C C . ALA A 1 202 ? 18.577 -17.302 -13.261 1.00 88.44 202 ALA A C 1
ATOM 1485 O O . ALA A 1 202 ? 18.257 -17.654 -12.128 1.00 88.44 202 ALA A O 1
ATOM 1486 N N . GLY A 1 203 ? 17.772 -16.542 -14.013 1.00 84.25 203 GLY A N 1
ATOM 1487 C CA . GLY A 1 203 ? 16.447 -16.086 -13.577 1.00 84.25 203 GLY A CA 1
ATOM 1488 C C . GLY A 1 203 ? 16.467 -14.969 -12.529 1.00 84.25 203 GLY A C 1
ATOM 1489 O O . GLY A 1 203 ? 15.440 -14.685 -11.918 1.00 84.25 203 GLY A O 1
ATOM 1490 N N . VAL A 1 204 ? 17.614 -14.320 -12.308 1.00 85.56 204 VAL A N 1
ATOM 1491 C CA . VAL A 1 204 ? 17.716 -13.176 -11.395 1.00 85.56 204 VAL A CA 1
ATOM 1492 C C . VAL A 1 204 ? 17.058 -11.955 -12.032 1.00 85.56 204 VAL A C 1
ATOM 1494 O O . VAL A 1 204 ? 17.321 -11.610 -13.185 1.00 85.56 204 VAL A O 1
ATOM 1497 N N . THR A 1 205 ? 16.242 -11.263 -11.246 1.00 84.12 205 THR A N 1
ATOM 1498 C CA . THR A 1 205 ? 15.540 -10.030 -11.619 1.00 84.12 205 THR A CA 1
ATOM 1499 C C . THR A 1 205 ? 16.157 -8.815 -10.927 1.00 84.12 205 THR A C 1
ATOM 1501 O O . THR A 1 205 ? 16.928 -8.934 -9.969 1.00 84.12 205 THR A O 1
ATOM 1504 N N . CYS A 1 206 ? 15.787 -7.611 -11.371 1.00 85.31 206 CYS A N 1
ATOM 1505 C CA . CYS A 1 206 ? 16.277 -6.367 -10.773 1.00 85.31 206 CYS A CA 1
ATOM 1506 C C . CYS A 1 206 ? 15.973 -6.291 -9.267 1.00 85.31 206 CYS A C 1
ATOM 1508 O O . CYS A 1 206 ? 16.809 -5.844 -8.480 1.00 85.31 206 CYS A O 1
ATOM 1510 N N . VAL A 1 207 ? 14.783 -6.750 -8.860 1.00 81.69 207 VAL A N 1
ATOM 1511 C CA . VAL A 1 207 ? 14.306 -6.639 -7.475 1.00 81.69 207 VAL A CA 1
ATOM 1512 C C . VAL A 1 207 ? 15.035 -7.584 -6.520 1.00 81.69 207 VAL A C 1
ATOM 1514 O O . VAL A 1 207 ? 15.209 -7.229 -5.354 1.00 81.69 207 VAL A O 1
ATOM 1517 N N . ASN A 1 208 ? 15.549 -8.720 -7.011 1.00 82.56 208 ASN A N 1
ATOM 1518 C CA . ASN A 1 208 ? 16.287 -9.673 -6.178 1.00 82.56 208 ASN A CA 1
ATOM 1519 C C . ASN A 1 208 ? 17.540 -9.040 -5.561 1.00 82.56 208 ASN A C 1
ATOM 1521 O O . ASN A 1 208 ? 17.828 -9.273 -4.390 1.00 82.56 208 ASN A O 1
ATOM 1525 N N . CYS A 1 209 ? 18.254 -8.200 -6.318 1.00 83.25 209 CYS A N 1
ATOM 1526 C CA . CYS A 1 209 ? 19.469 -7.538 -5.835 1.00 83.25 209 CYS A CA 1
ATOM 1527 C C . CYS A 1 209 ? 19.225 -6.106 -5.343 1.00 83.25 209 CYS A C 1
ATOM 1529 O O . CYS A 1 209 ? 19.819 -5.704 -4.346 1.00 83.25 209 CYS A O 1
ATOM 1531 N N . HIS A 1 210 ? 18.376 -5.322 -6.018 1.00 83.56 210 HIS A N 1
ATOM 1532 C CA . HIS A 1 210 ? 18.198 -3.905 -5.676 1.00 83.56 210 HIS A CA 1
ATOM 1533 C C . HIS A 1 210 ? 17.197 -3.654 -4.550 1.00 83.56 210 HIS A C 1
ATOM 1535 O O . HIS A 1 210 ? 17.308 -2.632 -3.878 1.00 83.56 210 HIS A O 1
ATOM 1541 N N . LEU A 1 211 ? 16.233 -4.555 -4.347 1.00 77.06 211 LEU A N 1
ATOM 1542 C CA . LEU A 1 211 ? 15.243 -4.441 -3.272 1.00 77.06 211 LEU A CA 1
ATOM 1543 C C . LEU A 1 211 ? 15.447 -5.510 -2.190 1.00 77.06 211 LEU A C 1
ATOM 1545 O O . LEU A 1 211 ? 15.036 -5.310 -1.051 1.00 77.06 211 LEU A O 1
ATOM 1549 N N . GLY A 1 212 ? 16.147 -6.607 -2.499 1.00 64.06 212 GLY A N 1
ATOM 1550 C CA . GLY A 1 212 ? 16.516 -7.621 -1.510 1.00 64.06 212 GLY A CA 1
ATOM 1551 C C . GLY A 1 212 ? 15.342 -8.490 -1.052 1.00 64.06 212 GLY A C 1
ATOM 1552 O O . GLY A 1 212 ? 15.396 -9.054 0.042 1.00 64.06 212 GLY A O 1
ATOM 1553 N N . PHE A 1 213 ? 14.292 -8.601 -1.872 1.00 59.84 213 PHE A N 1
ATOM 1554 C CA . PHE A 1 213 ? 13.270 -9.640 -1.734 1.00 59.84 213 PHE A CA 1
ATOM 1555 C C . PHE A 1 213 ? 13.488 -10.673 -2.820 1.00 59.84 213 PHE A C 1
ATOM 1557 O O . PHE A 1 213 ? 13.517 -10.353 -4.010 1.00 59.84 213 PHE A O 1
ATOM 1564 N N . ASN A 1 214 ? 13.540 -11.935 -2.416 1.00 44.41 214 ASN A N 1
ATOM 1565 C CA . ASN A 1 214 ? 12.974 -12.955 -3.271 1.00 44.41 214 ASN A CA 1
ATOM 1566 C C . ASN A 1 214 ? 11.469 -12.695 -3.239 1.00 44.41 214 ASN A C 1
ATOM 1568 O O . ASN A 1 214 ? 10.824 -12.973 -2.231 1.00 44.41 214 ASN A O 1
ATOM 1572 N N . VAL A 1 215 ? 10.920 -12.106 -4.303 1.00 46.53 215 VAL A N 1
ATOM 1573 C CA . VAL A 1 215 ? 9.510 -12.332 -4.626 1.00 46.53 215 VAL A CA 1
ATOM 1574 C C . VAL A 1 215 ? 9.411 -13.832 -4.853 1.00 46.53 215 VAL A C 1
ATOM 1576 O O . VAL A 1 215 ? 9.743 -14.330 -5.924 1.00 46.53 215 VAL A O 1
ATOM 1579 N N . GLY A 1 216 ? 9.138 -14.564 -3.774 1.00 35.25 216 GLY A N 1
ATOM 1580 C CA . GLY A 1 216 ? 8.906 -15.989 -3.837 1.00 35.25 216 GLY A CA 1
ATOM 1581 C C . GLY A 1 216 ? 7.735 -16.183 -4.777 1.00 35.25 216 GLY A C 1
ATOM 1582 O O . GLY A 1 216 ? 6.629 -15.735 -4.485 1.00 35.25 216 GLY A O 1
ATOM 1583 N N . THR A 1 217 ? 7.995 -16.799 -5.922 1.00 31.22 217 THR A N 1
ATOM 1584 C CA . THR A 1 217 ? 6.945 -17.474 -6.664 1.00 31.22 217 THR A CA 1
ATOM 1585 C C . THR A 1 217 ? 6.449 -18.579 -5.746 1.00 31.22 217 THR A C 1
ATOM 1587 O O . THR A 1 217 ? 7.161 -19.560 -5.516 1.00 31.22 217 THR A O 1
ATOM 1590 N N . THR A 1 218 ? 5.287 -18.350 -5.142 1.00 32.94 218 THR A N 1
ATOM 1591 C CA . THR A 1 218 ? 4.399 -19.472 -4.842 1.00 32.94 218 THR A CA 1
ATOM 1592 C C . THR A 1 218 ? 3.899 -20.046 -6.159 1.00 32.94 218 THR A C 1
ATOM 1594 O O . THR A 1 218 ? 3.781 -19.258 -7.129 1.00 32.94 218 THR A O 1
#

Foldseek 3Di:
DDPVVVVVVVVVVVVVVVVVVVVVVVVPDPDDPDPPPLPELVVPCVPPVVLQVLQCQACQVCLCVPPVNVVVCVVVVNDLVSCQQQAACQDNVVRDGSYGTNGPCLFFDDDDPPPPVDDGDGDQALVSVLSRVVPPCSNNVNVCVDPCVVVVHGPCLQADPSRRGGDDDPPPPDPDPDSQVSVCVPPVVVVVCVCVDPCVVVVHGPCCPVVVDPPDDD

Radius of gyration: 27.65 Å; chains: 1; bounding box: 54×72×75 Å

pLDDT: mean 80.27, std 16.02, range [31.22, 97.5]

Sequence (218 aa):
MSKLERLIIAVMFALLAAGVTLAAAQAQTPQPPQPTNSITGDSCVACHKDIYDTWQGGAHGQSLTDPVFAEAWNAQGKPGACLVCHATGYDPATGELKAEGVVCTACHSPIPTNHPTDNMPIDASPNLCGRCHSDPRFVTENWKLSAHYQRSMTCSVCHDPHSAGMKSVAGAINTRADASDLCANCHKGVMQNFPTSKHAEAGVTCVNCHLGFNVGTT

Secondary structure (DSSP, 8-state):
--HHHHHHHHHHHHHHHHHHHHHHHHT-------------GGGTTTT-HHHHHHHHTSTTTTTTT-HHHHHHHHHTT--GGGHHHHEES--TTT---SEEBS-HHHHS-SPPTTTTTSPPP---SHHHHHTT--STTTSHHHHHTSTTGGGT--HHHHEETTTTEE---TT-SS--SSTHHHHHTT-HHHHHHSTTSHHHHTT--HHHHHT-------